Protein AF-A0A7Y2D7I7-F1 (afdb_monomer)

Sequence (189 aa):
MKDLPIKTTNAGFSMVETVIAIFVLTIGLIGTAAALTFALEFGALSKNVTGAKTVIVSTIEEIETLRNARRLEFSQIANTGSVDNTGAATVFSGFSTGYQPVSLSPGEDGVNGTGDDLIDPGPDATFGTGDDFSNPGLIRSGFTRRIAISNISPTIRKIEVNVRYSAAAGKIAEIRGVAYLNDEARITR

Nearest PDB structures (foldseek):
  3n8b-assembly1_B  TM=6.676E-01  e=2.990E-01  Borreliella burgdorferi
  3n8b-assembly1_A  TM=7.383E-01  e=8.246E-01  Borreliella burgdorferi
  7whm-assembly1_A  TM=7.547E-01  e=8.753E-01  Bombyx mori cypovirus 1
  3nm7-assembly2_D  TM=5.528E-01  e=4.030E-01  Borreliella burgdorferi
  4fuv-assembly1_A-2  TM=3.841E-01  e=6.658E+00  Acinetobacter baumannii TCDC-AB0715

Secondary structure (DSSP, 8-state):
--PPP------PPPHHHHHHHHHHHHHHHHHHHHHHHHHHHHHHHHHHHHHHHHHHHHHHHHHHHHHHTTSS-GGG-SBTT----TT-SS----BPSS-EEEESS-TTTT-TTSSSTTEE--TT--TTSTT-EE-GGGEEEEEEEEEEEEEEETTEEEEEEEEEEE-GGGPEEEEEEEEEEE-------

Radius of gyration: 29.73 Å; Cα contacts (8 Å, |Δi|>4): 273; chains: 1; bounding box: 54×51×105 Å

Mean predicted aligned error: 7.75 Å

Structure (mmCIF, N/CA/C/O backbone):
data_AF-A0A7Y2D7I7-F1
#
_entry.id   AF-A0A7Y2D7I7-F1
#
loop_
_atom_site.group_PDB
_atom_site.id
_atom_site.type_symbol
_atom_site.label_atom_id
_atom_site.label_alt_id
_atom_site.label_comp_id
_atom_site.label_asym_id
_atom_site.label_entity_id
_atom_site.label_seq_id
_atom_site.pdbx_PDB_ins_code
_atom_site.Cartn_x
_atom_site.Cartn_y
_atom_site.Cartn_z
_atom_site.occupancy
_atom_site.B_iso_or_equiv
_atom_site.auth_seq_id
_atom_site.auth_comp_id
_atom_site.auth_asym_id
_atom_site.auth_atom_id
_atom_site.pdbx_PDB_model_num
ATOM 1 N N . MET A 1 1 ? 7.014 29.188 -79.635 1.00 49.69 1 MET A N 1
ATOM 2 C CA . MET A 1 1 ? 7.069 28.382 -78.396 1.00 49.69 1 MET A CA 1
ATOM 3 C C . MET A 1 1 ? 8.446 27.743 -78.345 1.00 49.69 1 MET A C 1
ATOM 5 O O . MET A 1 1 ? 8.817 27.114 -79.323 1.00 49.69 1 MET A O 1
ATOM 9 N N . LYS A 1 2 ? 9.253 28.037 -77.320 1.00 58.06 2 LYS A N 1
ATOM 10 C CA . LYS A 1 2 ? 10.638 27.561 -77.189 1.00 58.06 2 LYS A CA 1
ATOM 11 C C . LYS A 1 2 ? 10.644 26.493 -76.101 1.00 58.06 2 LYS A C 1
ATOM 13 O O . LYS A 1 2 ? 10.467 26.838 -74.937 1.00 58.06 2 LYS A O 1
ATOM 18 N N . ASP A 1 3 ? 10.793 25.233 -76.493 1.00 63.84 3 ASP A N 1
ATOM 19 C CA . ASP A 1 3 ? 10.866 24.116 -75.554 1.00 63.84 3 ASP A CA 1
ATOM 20 C C . ASP A 1 3 ? 12.173 24.204 -74.761 1.00 63.84 3 ASP A C 1
ATOM 22 O O . ASP A 1 3 ? 13.273 24.172 -75.317 1.00 63.84 3 ASP A O 1
ATOM 26 N N . LEU A 1 4 ? 12.047 24.389 -73.447 1.00 66.69 4 LEU A N 1
ATOM 27 C CA . LEU A 1 4 ? 13.174 24.362 -72.522 1.00 66.69 4 LEU A CA 1
ATOM 28 C C . LEU A 1 4 ? 13.479 22.897 -72.171 1.00 66.69 4 LEU A C 1
ATOM 30 O O . LEU A 1 4 ? 12.582 22.197 -71.699 1.00 66.69 4 LEU A O 1
ATOM 34 N N . PRO A 1 5 ? 14.719 22.412 -72.361 1.00 64.94 5 PRO A N 1
ATOM 35 C CA . PRO A 1 5 ? 15.070 21.045 -72.007 1.00 64.94 5 PRO A CA 1
ATOM 36 C C . PRO A 1 5 ? 15.087 20.882 -70.482 1.00 64.94 5 PRO A C 1
ATOM 38 O O . PRO A 1 5 ? 15.869 21.525 -69.778 1.00 64.94 5 PRO A O 1
ATOM 41 N N . ILE A 1 6 ? 14.234 19.995 -69.968 1.00 66.88 6 ILE A N 1
ATOM 42 C CA . ILE A 1 6 ? 14.250 19.579 -68.563 1.00 66.88 6 ILE A CA 1
ATOM 43 C C . ILE A 1 6 ? 15.481 18.691 -68.363 1.00 66.88 6 ILE A C 1
ATOM 45 O O . ILE A 1 6 ? 15.532 17.552 -68.824 1.00 66.88 6 ILE A O 1
ATOM 49 N N . LYS A 1 7 ? 16.503 19.218 -67.685 1.00 62.78 7 LYS A N 1
ATOM 50 C CA . LYS A 1 7 ? 17.710 18.467 -67.327 1.00 62.78 7 LYS A CA 1
ATOM 51 C C . LYS A 1 7 ? 17.400 17.545 -66.143 1.00 62.78 7 LYS A C 1
ATOM 53 O O . LYS A 1 7 ? 17.581 17.927 -64.990 1.00 62.78 7 LYS A O 1
ATOM 58 N N . THR A 1 8 ? 16.935 16.329 -66.413 1.00 63.59 8 THR A N 1
ATOM 59 C CA . THR A 1 8 ? 16.784 15.286 -65.386 1.00 63.59 8 THR A CA 1
ATOM 60 C C . THR A 1 8 ? 18.162 14.741 -65.020 1.00 63.59 8 THR A C 1
ATOM 62 O O . THR A 1 8 ? 18.666 13.802 -65.636 1.00 63.59 8 THR A O 1
ATOM 65 N N . THR A 1 9 ? 18.814 15.371 -64.044 1.00 60.69 9 THR A N 1
ATOM 66 C CA . THR A 1 9 ? 20.082 14.877 -63.493 1.00 60.69 9 THR A CA 1
ATOM 67 C C . THR A 1 9 ? 19.759 13.765 -62.498 1.00 60.69 9 THR A C 1
ATOM 69 O O . THR A 1 9 ? 19.672 14.002 -61.299 1.00 60.69 9 THR A O 1
ATOM 72 N N . ASN A 1 10 ? 19.521 12.557 -63.004 1.00 60.84 10 ASN A N 1
ATOM 73 C CA . ASN A 1 10 ? 19.407 11.366 -62.167 1.00 60.84 10 ASN A CA 1
ATOM 74 C C . ASN A 1 10 ? 20.825 10.887 -61.844 1.00 60.84 10 ASN A C 1
ATOM 76 O O . ASN A 1 10 ? 21.457 10.217 -62.660 1.00 60.84 10 ASN A O 1
ATOM 80 N N . ALA A 1 11 ? 21.348 11.271 -60.681 1.00 68.44 11 ALA A N 1
ATOM 81 C CA . ALA A 1 11 ? 22.574 10.687 -60.154 1.00 68.44 11 ALA A CA 1
ATOM 82 C C . ALA A 1 11 ? 22.226 9.329 -59.524 1.00 68.44 11 ALA A C 1
ATOM 84 O O . ALA A 1 11 ? 21.468 9.267 -58.557 1.00 68.44 11 ALA A O 1
ATOM 85 N N . GLY A 1 12 ? 22.720 8.236 -60.109 1.00 71.19 12 GLY A N 1
ATOM 86 C CA . GLY A 1 12 ? 22.654 6.918 -59.477 1.00 71.19 12 GLY A CA 1
ATOM 87 C C . GLY A 1 12 ? 23.538 6.879 -58.228 1.00 71.19 12 GLY A C 1
ATOM 88 O O . GLY A 1 12 ? 24.579 7.530 -58.195 1.00 71.19 12 GLY A O 1
ATOM 89 N N . PHE A 1 13 ? 23.127 6.122 -57.211 1.00 75.12 13 PHE A N 1
ATOM 90 C CA . PHE A 1 13 ? 23.927 5.911 -56.004 1.00 75.12 13 PHE A CA 1
ATOM 91 C C . PHE A 1 13 ? 25.077 4.934 -56.272 1.00 75.12 13 PHE A C 1
ATOM 93 O O . PHE A 1 13 ? 24.885 3.878 -56.879 1.00 75.12 13 PHE A O 1
ATOM 100 N N . SER A 1 14 ? 26.266 5.252 -55.768 1.00 89.25 14 SER A N 1
ATOM 101 C CA . SER A 1 14 ? 27.378 4.308 -55.696 1.00 89.25 14 SER A CA 1
ATOM 102 C C . SER A 1 14 ? 27.084 3.205 -54.673 1.00 89.25 14 SER A C 1
ATOM 104 O O . SER A 1 14 ? 26.438 3.429 -53.642 1.00 89.25 14 SER A O 1
ATOM 106 N N . MET A 1 15 ? 27.617 1.999 -54.906 1.00 88.81 15 MET A N 1
ATOM 107 C CA . MET A 1 15 ? 27.551 0.915 -53.916 1.00 88.81 15 MET A CA 1
ATOM 108 C C . MET A 1 15 ? 28.176 1.329 -52.577 1.00 88.81 15 MET A C 1
ATOM 110 O O . MET A 1 15 ? 27.654 0.971 -51.52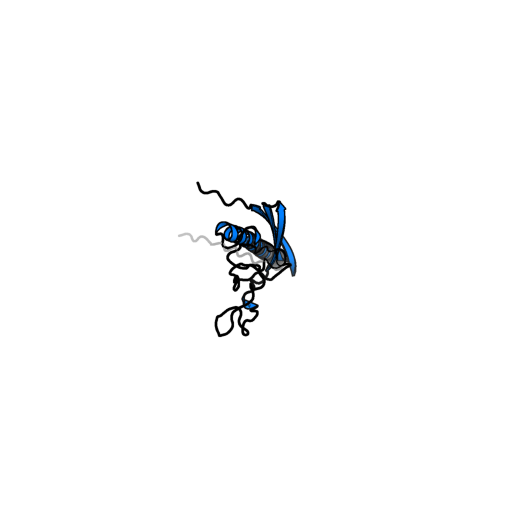6 1.00 88.81 15 MET A O 1
ATOM 114 N N . VAL A 1 16 ? 29.244 2.135 -52.597 1.00 90.88 16 VAL A N 1
ATOM 115 C CA . VAL A 1 16 ? 29.900 2.621 -51.371 1.00 90.88 16 VAL A CA 1
ATOM 116 C C . VAL A 1 16 ? 28.980 3.558 -50.585 1.00 90.88 16 VAL A C 1
ATOM 118 O O . VAL A 1 16 ? 28.850 3.415 -49.372 1.00 90.88 16 VAL A O 1
ATOM 121 N N . GLU A 1 17 ? 28.288 4.472 -51.266 1.00 89.94 17 GLU A N 1
ATOM 122 C CA . GLU A 1 17 ? 27.330 5.388 -50.635 1.00 89.94 17 GLU A CA 1
ATOM 123 C C . GLU A 1 17 ? 26.147 4.627 -50.024 1.00 89.94 17 GLU A C 1
ATOM 125 O O . GLU A 1 17 ? 25.704 4.950 -48.924 1.00 89.94 17 GLU A O 1
ATOM 130 N N . THR A 1 18 ? 25.686 3.565 -50.691 1.00 92.75 18 THR A N 1
ATOM 131 C CA . THR A 1 18 ? 24.613 2.695 -50.184 1.00 92.75 18 THR A CA 1
ATOM 132 C C . THR A 1 18 ? 25.041 1.960 -48.912 1.00 92.75 18 THR A C 1
ATOM 134 O O . THR A 1 18 ? 24.291 1.920 -47.938 1.00 92.75 18 THR A O 1
ATOM 137 N N . VAL A 1 19 ? 26.263 1.419 -48.879 1.00 94.50 19 VAL A N 1
ATOM 138 C CA . VAL A 1 19 ? 26.806 0.741 -47.690 1.00 94.50 19 VAL A CA 1
ATOM 139 C C . VAL A 1 19 ? 26.940 1.714 -46.516 1.00 94.50 19 VAL A C 1
ATOM 141 O O . VAL A 1 19 ? 26.550 1.376 -45.398 1.00 94.50 19 VAL A O 1
ATOM 144 N N . ILE A 1 20 ? 27.421 2.937 -46.762 1.00 94.62 20 ILE A N 1
ATOM 145 C CA . ILE A 1 20 ? 27.515 3.977 -45.727 1.00 94.62 20 ILE A CA 1
ATOM 146 C C . ILE A 1 20 ? 26.119 4.364 -45.222 1.00 94.62 20 ILE A C 1
ATOM 148 O O . ILE A 1 20 ? 25.916 4.459 -44.012 1.00 94.62 20 ILE A O 1
ATOM 152 N N . ALA A 1 21 ? 25.142 4.532 -46.117 1.00 95.56 21 ALA A N 1
ATOM 153 C CA . ALA A 1 21 ? 23.770 4.861 -45.739 1.00 95.56 21 ALA A CA 1
ATOM 154 C C . ALA A 1 21 ? 23.141 3.775 -44.851 1.00 95.56 21 ALA A C 1
ATOM 156 O O . ALA A 1 21 ? 22.560 4.096 -43.814 1.00 95.56 21 ALA A O 1
ATOM 157 N N . ILE A 1 22 ? 23.308 2.495 -45.203 1.00 96.00 22 ILE A N 1
ATOM 158 C CA . ILE A 1 22 ? 22.829 1.365 -44.390 1.00 96.00 22 ILE A CA 1
ATOM 159 C C . ILE A 1 22 ? 23.530 1.338 -43.028 1.00 96.00 22 ILE A C 1
ATOM 161 O O . ILE A 1 22 ? 22.879 1.104 -42.009 1.00 96.00 22 ILE A O 1
ATOM 165 N N . PHE A 1 23 ? 24.836 1.605 -42.978 1.00 96.88 23 PHE A N 1
ATOM 166 C CA . PHE A 1 23 ? 25.588 1.633 -41.724 1.00 96.88 23 PHE A CA 1
ATOM 167 C C . PHE A 1 23 ? 25.088 2.737 -40.781 1.00 96.88 23 PHE A C 1
ATOM 169 O O . PHE A 1 23 ? 24.785 2.469 -39.617 1.00 96.88 23 PHE A O 1
ATOM 176 N N . VAL A 1 24 ? 24.914 3.958 -41.297 1.00 96.75 24 VAL A N 1
ATOM 177 C CA . VAL A 1 24 ? 24.364 5.091 -40.534 1.00 96.75 24 VAL A CA 1
ATOM 178 C C . VAL A 1 24 ? 22.931 4.805 -40.079 1.00 96.75 24 VAL A C 1
ATOM 180 O O . VAL A 1 24 ? 22.606 5.031 -38.912 1.00 96.75 24 VAL A O 1
ATOM 183 N N . LEU A 1 25 ? 22.090 4.248 -40.957 1.00 97.19 25 LEU A N 1
ATOM 184 C CA . LEU A 1 25 ? 20.723 3.838 -40.621 1.00 97.19 25 LEU A CA 1
ATOM 185 C C . LEU A 1 25 ? 20.713 2.805 -39.486 1.00 97.19 25 LEU A C 1
ATOM 187 O O . LEU A 1 25 ? 19.918 2.919 -38.557 1.00 97.19 25 LEU A O 1
ATOM 191 N N . THR A 1 26 ? 21.607 1.819 -39.541 1.00 97.56 26 THR A N 1
ATOM 192 C CA . THR A 1 26 ? 21.691 0.748 -38.539 1.00 97.56 26 THR A CA 1
ATOM 193 C C . THR A 1 26 ? 22.076 1.306 -37.172 1.00 97.56 26 THR A C 1
ATOM 195 O O . THR A 1 26 ? 21.433 0.978 -36.176 1.00 97.56 26 THR A O 1
ATOM 198 N N . ILE A 1 27 ? 23.068 2.201 -37.113 1.00 97.12 27 ILE A N 1
ATOM 199 C CA . ILE A 1 27 ? 23.448 2.882 -35.866 1.00 97.12 27 ILE A CA 1
ATOM 200 C C . ILE A 1 27 ? 22.274 3.705 -35.325 1.00 97.12 27 ILE A C 1
ATOM 202 O O . ILE A 1 27 ? 21.972 3.626 -34.133 1.00 97.12 27 ILE A O 1
ATOM 206 N N . GLY A 1 28 ? 21.584 4.450 -36.195 1.00 97.81 28 GLY A N 1
ATOM 207 C CA . GLY A 1 28 ? 20.398 5.219 -35.820 1.00 97.81 28 GLY A CA 1
ATOM 208 C C . GLY A 1 28 ? 19.301 4.336 -35.223 1.00 97.81 28 GLY A C 1
ATOM 209 O O . GLY A 1 28 ? 18.791 4.633 -34.144 1.00 97.81 28 GLY A O 1
ATOM 210 N N . LEU A 1 29 ? 18.998 3.208 -35.871 1.00 97.56 29 LEU A N 1
ATOM 211 C CA . LEU A 1 29 ? 17.965 2.275 -35.426 1.00 97.56 29 LEU A CA 1
ATOM 212 C C . LEU A 1 29 ? 18.307 1.631 -34.076 1.00 97.56 29 LEU A C 1
ATOM 214 O O . LEU A 1 29 ? 17.439 1.545 -33.207 1.00 97.56 29 LEU A O 1
ATOM 218 N N . ILE A 1 30 ? 19.565 1.227 -33.870 1.00 97.69 30 ILE A N 1
ATOM 219 C CA . ILE A 1 30 ? 20.028 0.678 -32.586 1.00 97.69 30 ILE A CA 1
ATOM 220 C C . ILE A 1 30 ? 19.919 1.739 -31.484 1.00 97.69 30 ILE A C 1
ATOM 222 O O . ILE A 1 30 ? 19.429 1.442 -30.393 1.00 97.69 30 ILE A O 1
ATOM 226 N N . GLY A 1 31 ? 20.314 2.983 -31.772 1.00 97.88 31 GLY A N 1
ATOM 227 C CA . GLY A 1 31 ? 20.180 4.097 -30.834 1.00 97.88 31 GLY A CA 1
ATOM 228 C C . GLY A 1 31 ? 18.725 4.348 -30.428 1.00 97.88 31 GLY A C 1
ATOM 229 O O . GLY A 1 31 ? 18.422 4.459 -29.239 1.00 97.88 31 GLY A O 1
ATOM 230 N N . THR A 1 32 ? 17.802 4.368 -31.393 1.00 97.50 32 THR A N 1
ATOM 231 C CA . THR A 1 32 ? 16.364 4.519 -31.119 1.00 97.50 32 THR A CA 1
ATOM 232 C C . THR A 1 32 ? 15.802 3.338 -30.325 1.00 97.50 32 THR A C 1
ATOM 234 O O . THR A 1 32 ? 15.037 3.552 -29.385 1.00 97.50 32 THR A O 1
ATOM 237 N N . ALA A 1 33 ? 16.201 2.103 -30.644 1.00 96.75 33 ALA A N 1
ATOM 238 C CA . ALA A 1 33 ? 15.764 0.914 -29.913 1.00 96.75 33 ALA A CA 1
ATOM 239 C C . ALA A 1 33 ? 16.222 0.937 -28.443 1.00 96.75 33 ALA A C 1
ATOM 241 O O . ALA A 1 33 ? 15.436 0.635 -27.539 1.00 96.75 33 ALA A O 1
ATOM 242 N N . ALA A 1 34 ? 17.466 1.353 -28.189 1.00 96.44 34 ALA A N 1
ATOM 243 C CA . ALA A 1 34 ? 17.992 1.513 -26.835 1.00 96.44 34 ALA A CA 1
ATOM 244 C C . ALA A 1 34 ? 17.227 2.592 -26.048 1.00 96.44 34 ALA A C 1
ATOM 246 O O . ALA A 1 34 ? 16.813 2.351 -24.912 1.00 96.44 34 ALA A O 1
ATOM 247 N N . ALA A 1 35 ? 16.970 3.750 -26.665 1.00 96.44 35 ALA A N 1
ATOM 248 C CA . ALA A 1 35 ? 16.209 4.832 -26.041 1.00 96.44 35 ALA A CA 1
ATOM 249 C C . ALA A 1 35 ? 14.764 4.419 -25.705 1.00 96.44 35 ALA A C 1
ATOM 251 O O . ALA A 1 35 ? 14.275 4.717 -24.615 1.00 96.44 35 ALA A O 1
ATOM 252 N N . LEU A 1 36 ? 14.094 3.691 -26.606 1.00 96.38 36 LEU A N 1
ATOM 253 C CA . LEU A 1 36 ? 12.740 3.184 -26.372 1.00 96.38 36 LEU A CA 1
ATOM 254 C C . LEU A 1 36 ? 12.705 2.177 -25.219 1.00 96.38 36 LEU A C 1
ATOM 256 O O . LEU A 1 36 ? 11.831 2.256 -24.358 1.00 96.38 36 LEU A O 1
ATOM 260 N N . THR A 1 37 ? 13.671 1.259 -25.177 1.00 92.75 37 THR A N 1
ATOM 261 C CA . THR A 1 37 ? 13.772 0.261 -24.103 1.00 92.75 37 THR A CA 1
ATOM 262 C C . THR A 1 37 ? 13.922 0.941 -22.743 1.00 92.75 37 THR A C 1
ATOM 264 O O . THR A 1 37 ? 13.178 0.632 -21.812 1.00 92.75 37 THR A O 1
ATOM 267 N N . PHE A 1 38 ? 14.812 1.933 -22.651 1.00 92.50 38 PHE A N 1
ATOM 268 C CA . PHE A 1 38 ? 14.998 2.722 -21.435 1.00 92.50 38 PHE A CA 1
ATOM 269 C C . PHE A 1 38 ? 13.719 3.467 -21.018 1.00 92.50 38 PHE A C 1
ATOM 271 O O . PHE A 1 38 ? 13.338 3.455 -19.846 1.00 92.50 38 PHE A O 1
ATOM 278 N N . ALA A 1 39 ? 13.021 4.085 -21.976 1.00 93.31 39 ALA A N 1
ATOM 279 C CA . ALA A 1 39 ? 11.781 4.806 -21.705 1.00 93.31 39 ALA A CA 1
ATOM 280 C C . ALA A 1 39 ? 10.673 3.887 -21.157 1.00 93.31 39 ALA A C 1
ATOM 282 O O . ALA A 1 39 ? 9.966 4.267 -20.221 1.00 93.31 39 ALA A O 1
ATOM 283 N N . LEU A 1 40 ? 10.535 2.672 -21.699 1.00 91.81 40 LEU A N 1
ATOM 284 C CA . LEU A 1 40 ? 9.553 1.689 -21.231 1.00 91.81 40 LEU A CA 1
ATOM 285 C C . LEU A 1 40 ? 9.854 1.208 -19.808 1.00 91.81 40 LEU A C 1
ATOM 287 O O . LEU A 1 40 ? 8.944 1.138 -18.979 1.00 91.81 40 LEU A O 1
ATOM 291 N N . GLU A 1 41 ? 11.121 0.923 -19.505 1.00 89.81 41 GLU A N 1
ATOM 292 C CA . GLU A 1 41 ? 11.543 0.501 -18.168 1.00 89.81 41 GLU A CA 1
ATOM 293 C C . GLU A 1 41 ? 11.270 1.592 -17.123 1.00 89.81 41 GLU A C 1
ATOM 295 O O . GLU A 1 41 ? 10.665 1.332 -16.077 1.00 89.81 41 GLU A O 1
ATOM 300 N N . PHE A 1 42 ? 11.632 2.840 -17.435 1.00 90.06 42 PHE A N 1
ATOM 301 C CA . PHE A 1 42 ? 11.374 3.974 -16.551 1.00 90.06 42 PHE A CA 1
ATOM 302 C C . P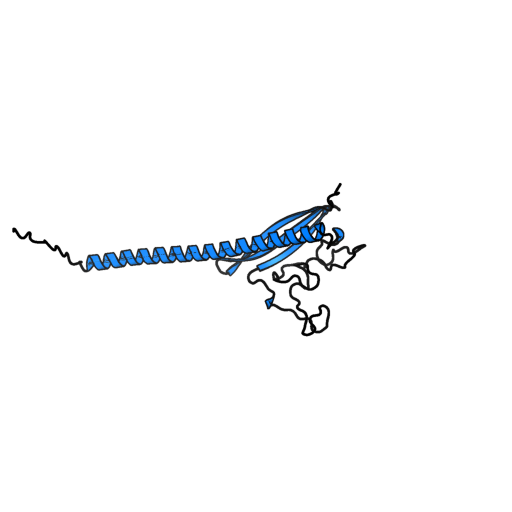HE A 1 42 ? 9.873 4.258 -16.383 1.00 90.06 42 PHE A C 1
ATOM 304 O O . PHE A 1 42 ? 9.418 4.596 -15.284 1.00 90.06 42 PHE A O 1
ATOM 311 N N . GLY A 1 43 ? 9.084 4.085 -17.446 1.00 91.31 43 GLY A N 1
ATOM 312 C CA . GLY A 1 43 ? 7.628 4.213 -17.404 1.00 91.31 43 GLY A CA 1
ATOM 313 C C . GLY A 1 43 ? 6.978 3.185 -16.474 1.00 91.31 43 GLY A C 1
ATOM 314 O O . GLY A 1 43 ? 6.157 3.547 -15.626 1.00 91.31 43 GLY A O 1
ATOM 315 N N . ALA A 1 44 ? 7.386 1.916 -16.569 1.00 89.06 44 ALA A N 1
ATOM 316 C CA . ALA A 1 44 ? 6.904 0.852 -15.689 1.00 89.06 44 ALA A CA 1
ATOM 317 C C . ALA A 1 44 ? 7.264 1.115 -14.217 1.00 89.06 44 ALA A C 1
ATOM 319 O O . ALA A 1 44 ? 6.403 1.013 -13.339 1.00 89.06 44 ALA A O 1
ATOM 320 N N . LEU A 1 45 ? 8.506 1.533 -13.948 1.00 91.00 45 LEU A N 1
ATOM 321 C CA . LEU A 1 45 ? 8.947 1.905 -12.603 1.00 91.00 45 LEU A CA 1
ATOM 322 C C . LEU A 1 45 ? 8.113 3.064 -12.040 1.00 91.00 45 LEU A C 1
ATOM 324 O O . LEU A 1 45 ? 7.622 2.987 -10.915 1.00 91.00 45 LEU A O 1
ATOM 328 N N . SER A 1 46 ? 7.908 4.116 -12.834 1.00 93.06 46 SER A N 1
ATOM 329 C CA . SER A 1 46 ? 7.137 5.299 -12.431 1.00 93.06 46 SER A CA 1
ATOM 330 C C . SER A 1 46 ? 5.683 4.957 -12.095 1.00 93.06 46 SER A C 1
ATOM 332 O O . SER A 1 46 ? 5.134 5.465 -11.110 1.00 93.06 46 SER A O 1
ATOM 334 N N . LYS A 1 47 ? 5.062 4.050 -12.864 1.00 93.31 47 LYS A N 1
ATOM 335 C CA . LYS A 1 47 ? 3.720 3.524 -12.575 1.00 93.31 47 LYS A CA 1
ATOM 336 C C . LYS A 1 47 ? 3.684 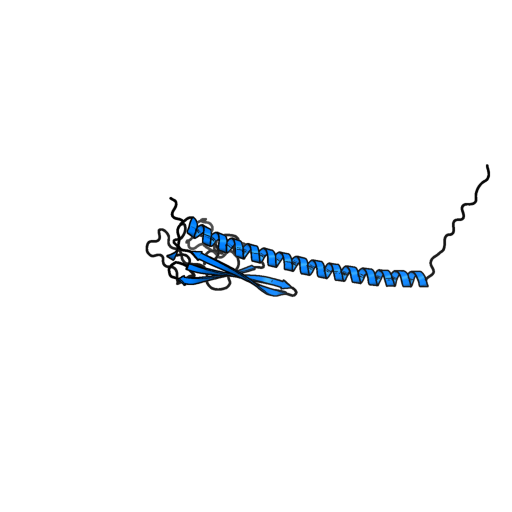2.793 -11.233 1.00 93.31 47 LYS A C 1
ATOM 338 O O . LYS A 1 47 ? 2.781 3.046 -10.436 1.00 93.31 47 LYS A O 1
ATOM 343 N N . ASN A 1 48 ? 4.662 1.932 -10.958 1.00 93.94 48 ASN A N 1
ATOM 344 C CA . ASN A 1 48 ? 4.705 1.163 -9.713 1.00 93.94 48 ASN A CA 1
ATOM 345 C C . ASN A 1 48 ? 4.953 2.061 -8.494 1.00 93.94 48 ASN A C 1
ATOM 347 O O . ASN A 1 48 ? 4.266 1.916 -7.486 1.00 93.94 48 ASN A O 1
ATOM 351 N N . VAL A 1 49 ? 5.847 3.050 -8.604 1.00 95.12 49 VAL A N 1
ATOM 352 C CA . VAL A 1 49 ? 6.071 4.056 -7.549 1.00 95.12 49 VAL A CA 1
ATOM 353 C C . VAL A 1 49 ? 4.787 4.832 -7.257 1.00 95.12 49 VAL A C 1
ATOM 355 O O . VAL A 1 49 ? 4.424 5.014 -6.096 1.00 95.12 49 VAL A O 1
ATOM 358 N N . THR A 1 50 ? 4.086 5.281 -8.299 1.00 96.19 50 THR A N 1
ATOM 359 C CA . THR A 1 50 ? 2.828 6.025 -8.145 1.00 96.19 50 THR A CA 1
ATOM 360 C C . THR A 1 50 ? 1.751 5.147 -7.509 1.00 96.19 50 THR A C 1
ATOM 362 O O . THR A 1 50 ? 1.112 5.575 -6.554 1.00 96.19 50 THR A O 1
ATOM 365 N N . GLY A 1 51 ? 1.611 3.893 -7.954 1.00 96.19 51 GLY A N 1
ATOM 366 C CA . GLY A 1 51 ? 0.689 2.928 -7.354 1.00 96.19 51 GLY A CA 1
ATOM 367 C C . GLY A 1 51 ? 0.980 2.669 -5.875 1.00 96.19 51 GLY A C 1
ATOM 368 O O . GLY A 1 51 ? 0.058 2.687 -5.063 1.00 96.19 51 GLY A O 1
ATOM 369 N N . ALA A 1 52 ? 2.255 2.515 -5.506 1.00 97.00 52 ALA A N 1
ATOM 370 C CA . ALA A 1 52 ? 2.658 2.323 -4.117 1.00 97.00 52 ALA A CA 1
ATOM 371 C C . ALA A 1 52 ? 2.345 3.552 -3.248 1.00 97.00 52 ALA A C 1
ATOM 373 O O . ALA A 1 52 ? 1.858 3.402 -2.129 1.00 97.00 52 ALA A O 1
ATOM 374 N N . LYS A 1 53 ? 2.555 4.768 -3.773 1.00 97.25 53 LYS A N 1
ATOM 375 C CA . LYS A 1 53 ? 2.145 6.011 -3.098 1.00 97.25 53 LYS A CA 1
ATOM 376 C C . LYS A 1 53 ? 0.634 6.082 -2.900 1.00 97.25 53 LYS A C 1
ATOM 378 O O . LYS A 1 53 ? 0.204 6.425 -1.807 1.00 97.25 53 LYS A O 1
ATOM 383 N N . THR A 1 54 ? -0.160 5.731 -3.913 1.00 97.12 54 THR A N 1
ATOM 384 C CA . THR A 1 54 ? -1.624 5.689 -3.784 1.00 97.12 54 THR A CA 1
ATOM 385 C C . THR A 1 54 ? -2.054 4.719 -2.689 1.00 97.12 54 THR A C 1
ATOM 387 O O . THR A 1 54 ? -2.890 5.090 -1.881 1.00 97.12 54 THR A O 1
ATOM 390 N N . VAL A 1 55 ? -1.453 3.524 -2.610 1.00 97.19 55 VAL A N 1
ATOM 391 C CA . VAL A 1 55 ? -1.744 2.556 -1.534 1.00 97.19 55 VAL A CA 1
ATOM 392 C C . VAL A 1 55 ? -1.404 3.129 -0.158 1.00 97.19 55 VAL A C 1
ATOM 394 O O . VAL A 1 55 ? -2.176 2.965 0.782 1.00 97.19 55 VAL A O 1
ATOM 397 N N . ILE A 1 56 ? -0.256 3.798 -0.020 1.00 98.19 56 ILE A N 1
ATOM 398 C CA . ILE A 1 56 ? 0.138 4.444 1.240 1.00 98.19 56 ILE A CA 1
ATOM 399 C C . ILE A 1 56 ? -0.893 5.491 1.652 1.00 98.19 56 ILE A C 1
ATOM 401 O O . ILE A 1 56 ? -1.390 5.442 2.774 1.00 98.19 56 ILE A O 1
ATOM 405 N N . VAL A 1 57 ? -1.195 6.425 0.750 1.00 97.94 57 VAL A N 1
ATOM 406 C CA . VAL A 1 57 ? -2.097 7.546 1.028 1.00 97.94 57 VAL A CA 1
ATOM 407 C C . VAL A 1 57 ? -3.496 7.029 1.346 1.00 97.94 57 VAL A C 1
ATOM 409 O O . VAL A 1 57 ? -4.025 7.387 2.390 1.00 97.94 57 VAL A O 1
ATOM 412 N N . SER A 1 58 ? -4.037 6.106 0.545 1.00 96.94 58 SER A N 1
ATOM 413 C CA . SER A 1 58 ? -5.374 5.553 0.780 1.00 96.94 58 SER A CA 1
ATOM 414 C C . SER A 1 58 ? -5.475 4.815 2.114 1.00 96.94 58 SER A C 1
ATOM 416 O O . SER A 1 58 ? -6.483 4.929 2.796 1.00 96.94 58 SER A O 1
ATOM 418 N N . THR A 1 59 ? -4.423 4.091 2.516 1.00 97.12 59 THR A N 1
ATOM 419 C CA . THR A 1 59 ? -4.398 3.394 3.814 1.00 97.12 59 THR A CA 1
ATOM 420 C C . THR A 1 59 ? -4.396 4.393 4.975 1.00 97.12 59 THR A C 1
ATOM 422 O O . THR A 1 59 ? -5.093 4.198 5.965 1.00 97.12 59 THR A O 1
ATOM 425 N N . ILE A 1 60 ? -3.612 5.471 4.875 1.00 97.50 60 ILE A N 1
ATOM 426 C CA . ILE A 1 60 ? -3.568 6.512 5.912 1.00 97.50 60 ILE A CA 1
ATOM 427 C C . ILE A 1 60 ? -4.919 7.235 5.997 1.00 97.50 60 ILE A C 1
ATOM 429 O O . ILE A 1 60 ? -5.455 7.389 7.092 1.00 97.50 60 ILE A O 1
ATOM 433 N N . GLU A 1 61 ? -5.486 7.625 4.854 1.00 96.56 61 GLU A N 1
ATOM 434 C CA . GLU A 1 61 ? -6.791 8.290 4.771 1.00 96.56 61 GLU A CA 1
ATOM 435 C C . GLU A 1 61 ? -7.917 7.419 5.333 1.00 96.56 61 GLU A C 1
ATOM 437 O O . GLU A 1 61 ? -8.793 7.919 6.038 1.00 96.56 61 GLU A O 1
ATOM 442 N N . GLU A 1 62 ? -7.891 6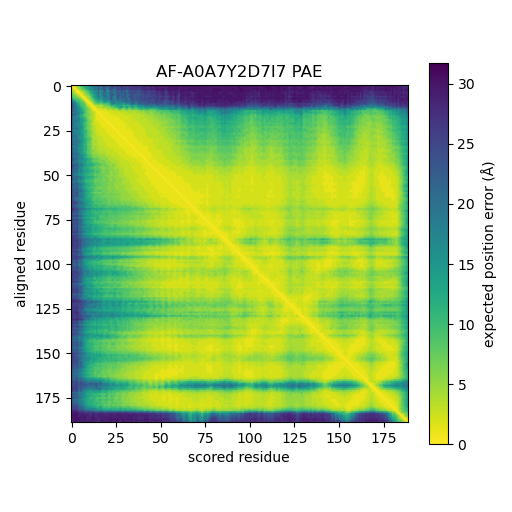.114 5.070 1.00 96.44 62 GLU A N 1
ATOM 443 C CA . GLU A 1 62 ? -8.847 5.165 5.631 1.00 96.44 62 GLU A CA 1
ATOM 444 C C . GLU A 1 62 ? -8.751 5.103 7.156 1.00 96.44 62 GLU A C 1
ATOM 446 O O . GLU A 1 62 ? -9.767 5.260 7.831 1.00 96.44 62 GLU A O 1
ATOM 451 N N . ILE A 1 63 ? -7.546 4.962 7.718 1.00 96.12 63 ILE A N 1
ATOM 452 C CA . ILE A 1 63 ? -7.351 4.934 9.177 1.00 96.12 63 ILE A CA 1
ATOM 453 C C . ILE A 1 63 ? -7.833 6.243 9.817 1.00 96.12 63 ILE A C 1
ATOM 455 O O . ILE A 1 63 ? -8.519 6.230 10.844 1.00 96.12 63 ILE A O 1
ATOM 459 N N . GLU A 1 64 ? -7.518 7.385 9.205 1.00 94.75 64 GLU A N 1
ATOM 460 C CA . GLU A 1 64 ? -8.011 8.680 9.673 1.00 94.75 64 GLU A CA 1
ATOM 461 C C . GLU A 1 64 ? -9.536 8.778 9.590 1.00 94.75 64 GLU A C 1
ATOM 463 O O . GLU A 1 64 ? -10.160 9.308 10.514 1.00 94.75 64 GLU A O 1
ATOM 468 N N . THR A 1 65 ? -10.133 8.245 8.524 1.00 94.94 65 THR A N 1
ATOM 469 C CA . THR A 1 65 ? -11.583 8.210 8.313 1.00 94.94 65 THR A CA 1
ATOM 470 C C . THR A 1 65 ? -12.273 7.313 9.333 1.00 94.94 65 THR A C 1
ATOM 472 O O . THR A 1 65 ? -13.279 7.731 9.897 1.00 94.94 65 THR A O 1
ATOM 475 N N . LEU A 1 66 ? -11.729 6.132 9.640 1.00 94.19 66 LEU A N 1
ATOM 476 C CA . LEU A 1 66 ? -12.275 5.221 10.654 1.00 94.19 66 LEU A CA 1
ATOM 477 C C . LEU A 1 66 ? -12.360 5.896 12.024 1.00 94.19 66 LEU A C 1
ATOM 479 O O . LEU A 1 66 ? -13.395 5.812 12.690 1.00 94.19 66 LEU A O 1
ATOM 483 N N . ARG A 1 67 ? -11.312 6.641 12.389 1.00 92.75 67 ARG A N 1
ATOM 484 C CA . ARG A 1 67 ? -11.264 7.446 13.614 1.00 92.75 67 ARG A CA 1
ATOM 485 C C . ARG A 1 67 ? -12.234 8.629 13.561 1.00 92.75 67 ARG A C 1
ATOM 487 O O . ARG A 1 67 ? -12.997 8.846 14.496 1.00 92.75 67 ARG A O 1
ATOM 494 N N . ASN A 1 68 ? -12.246 9.396 12.470 1.00 91.88 68 ASN A N 1
ATOM 495 C CA . ASN A 1 68 ? -13.087 10.595 12.345 1.00 91.88 68 ASN A CA 1
ATOM 496 C C . ASN A 1 68 ? -14.587 10.271 12.275 1.00 91.88 68 ASN A C 1
ATOM 498 O O . ASN A 1 68 ? -15.404 11.020 12.807 1.00 91.88 68 ASN A O 1
ATOM 502 N N . ALA A 1 69 ? -14.946 9.158 11.638 1.00 91.69 69 ALA A N 1
ATOM 503 C CA . ALA A 1 69 ? -16.316 8.668 11.543 1.00 91.69 69 ALA A CA 1
ATOM 504 C C . ALA A 1 69 ? -16.765 7.897 12.795 1.00 91.69 69 ALA A C 1
ATOM 506 O O . ALA A 1 69 ? -17.910 7.453 12.838 1.00 91.69 69 ALA A O 1
ATOM 507 N N . ARG A 1 70 ? -15.879 7.715 13.791 1.00 89.06 70 ARG A N 1
ATOM 508 C CA . ARG A 1 70 ? -16.107 6.874 14.979 1.00 89.06 70 ARG A CA 1
ATOM 509 C C . ARG A 1 70 ? -16.566 5.455 14.627 1.00 89.06 70 ARG A C 1
ATOM 511 O O . ARG A 1 70 ? -17.365 4.860 15.342 1.00 89.06 70 ARG A O 1
ATOM 518 N N . ARG A 1 71 ? -16.072 4.913 13.506 1.00 92.75 71 ARG A N 1
ATOM 519 C CA . ARG A 1 71 ? -16.215 3.478 13.209 1.00 92.75 71 ARG A CA 1
ATOM 520 C C . ARG A 1 71 ? -15.293 2.649 14.097 1.00 92.75 71 ARG A C 1
ATOM 522 O O . ARG A 1 71 ? -15.640 1.522 14.419 1.00 92.75 71 ARG A O 1
ATOM 529 N N . LEU A 1 72 ? -14.150 3.222 14.471 1.00 94.00 72 LEU A N 1
ATOM 530 C CA . LEU A 1 72 ? -13.219 2.681 15.451 1.00 94.00 72 LEU A CA 1
ATOM 531 C C . LEU A 1 72 ? -12.867 3.776 16.457 1.00 94.00 72 LEU A C 1
ATOM 533 O O . LEU A 1 72 ? -12.599 4.919 16.073 1.00 94.00 72 LEU A O 1
ATOM 537 N N . GLU A 1 73 ? -12.834 3.412 17.733 1.00 93.50 73 GLU A N 1
ATOM 538 C CA . GLU A 1 73 ? -12.323 4.281 18.789 1.00 93.50 73 GLU A CA 1
ATOM 539 C C . GLU A 1 73 ? -10.807 4.460 18.648 1.00 93.50 73 GLU A C 1
ATOM 541 O O . GLU A 1 73 ? -10.101 3.584 18.137 1.00 93.50 73 GLU A O 1
ATOM 546 N N . PHE A 1 74 ? -10.263 5.578 19.138 1.00 93.44 74 PHE A N 1
ATOM 547 C CA . PHE A 1 74 ? -8.815 5.817 19.081 1.00 93.44 74 PHE A CA 1
ATOM 548 C C . PHE A 1 74 ? -8.023 4.696 19.765 1.00 93.44 74 PHE A C 1
ATOM 550 O O . PHE A 1 74 ? -6.969 4.296 19.269 1.00 93.44 74 PHE A O 1
ATOM 557 N N . SER A 1 75 ? -8.559 4.136 20.857 1.00 93.62 75 SER A N 1
ATOM 558 C CA . SER A 1 75 ? -8.001 2.977 21.561 1.00 93.62 75 SER A CA 1
ATOM 559 C C . SER A 1 75 ? -7.829 1.760 20.640 1.00 93.62 75 SER A C 1
ATOM 561 O O . SER A 1 75 ? -6.801 1.076 20.722 1.00 93.62 75 SER A O 1
ATOM 563 N N . GLN A 1 76 ? -8.757 1.565 19.695 1.00 95.94 76 GLN A N 1
ATOM 564 C CA . GLN A 1 76 ? -8.804 0.422 18.788 1.00 95.94 76 GLN A CA 1
ATOM 565 C C . GLN A 1 76 ? -7.835 0.521 17.600 1.00 95.94 76 GLN A C 1
ATOM 567 O O . GLN A 1 76 ? -7.489 -0.500 17.010 1.00 95.94 76 GLN A O 1
ATOM 572 N N . ILE A 1 77 ? -7.350 1.718 17.246 1.00 96.19 77 ILE A N 1
ATOM 573 C CA . ILE A 1 77 ? -6.454 1.927 16.091 1.00 96.19 77 ILE A CA 1
ATOM 574 C C . ILE A 1 77 ? -5.038 1.405 16.382 1.00 96.19 77 ILE A C 1
ATOM 576 O O . ILE A 1 77 ? -4.115 2.175 16.645 1.00 96.19 77 ILE A O 1
ATOM 580 N N . ALA A 1 78 ? -4.847 0.092 16.398 1.00 97.38 78 ALA A N 1
ATOM 581 C CA . ALA A 1 78 ? -3.580 -0.559 16.717 1.00 97.38 78 ALA A CA 1
ATOM 582 C C . ALA A 1 78 ? -3.362 -1.810 15.860 1.00 97.38 78 ALA A C 1
ATOM 584 O O . ALA A 1 78 ? -4.273 -2.309 15.199 1.00 97.38 78 ALA A O 1
ATOM 585 N N . ASN A 1 79 ? -2.135 -2.328 15.875 1.00 97.56 79 ASN A N 1
ATOM 586 C CA . ASN A 1 79 ? -1.859 -3.633 15.291 1.00 97.56 79 ASN A CA 1
ATOM 587 C C . ASN A 1 79 ? -2.501 -4.767 16.101 1.00 97.56 79 ASN A C 1
ATOM 589 O O . ASN A 1 79 ? -2.734 -4.633 17.307 1.00 97.56 79 ASN A O 1
ATOM 593 N N . THR A 1 80 ? -2.727 -5.904 15.439 1.00 96.00 80 THR A N 1
ATOM 594 C CA . THR A 1 80 ? -3.238 -7.128 16.065 1.00 96.00 80 THR A CA 1
ATOM 595 C C . THR A 1 80 ? -2.457 -7.484 17.331 1.00 96.00 80 THR A C 1
ATOM 597 O O . THR A 1 80 ? -1.226 -7.472 17.343 1.00 96.00 80 THR A O 1
ATOM 600 N N . GLY A 1 81 ? -3.184 -7.783 18.411 1.00 93.62 81 GLY A N 1
ATOM 601 C CA . GLY A 1 81 ? -2.619 -8.077 19.734 1.00 93.62 81 GLY A CA 1
ATOM 602 C C . GLY A 1 81 ? -2.313 -6.850 20.605 1.00 93.62 81 GLY A C 1
ATOM 603 O O . GLY A 1 81 ? -1.910 -7.017 21.751 1.00 93.62 81 GLY A O 1
ATOM 604 N N . SER A 1 82 ? -2.500 -5.625 20.101 1.00 94.88 82 SER A N 1
ATOM 605 C CA . SER A 1 82 ? -2.354 -4.369 20.868 1.00 94.88 82 SER A CA 1
ATOM 606 C C . SER A 1 82 ? -3.609 -3.487 20.839 1.00 94.88 82 SER A C 1
ATOM 608 O O . SER A 1 82 ?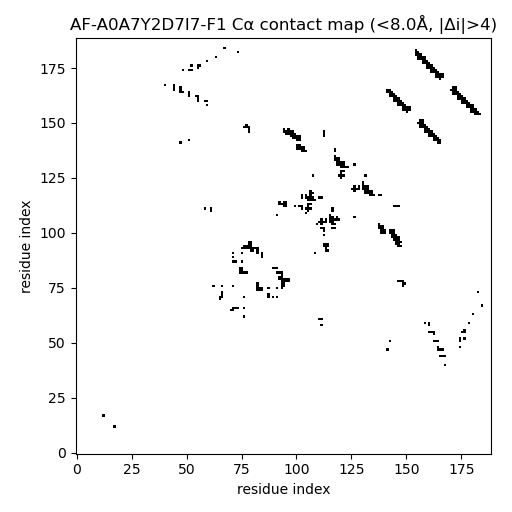 -3.564 -2.333 21.258 1.00 94.88 82 SER A O 1
ATOM 610 N N . VAL A 1 83 ? -4.716 -4.015 20.317 1.00 96.12 83 VAL A N 1
ATOM 611 C CA . VAL A 1 83 ? -6.010 -3.330 20.259 1.00 96.12 83 VAL A CA 1
ATOM 612 C C . VAL A 1 83 ? -6.656 -3.320 21.638 1.00 96.12 83 VAL A C 1
ATOM 614 O O . VAL A 1 83 ? -6.766 -4.365 22.277 1.00 96.12 83 VAL A O 1
ATOM 617 N N . ASP A 1 84 ? -7.132 -2.152 22.062 1.00 95.06 84 ASP A N 1
ATOM 618 C CA . ASP A 1 84 ? -7.972 -2.019 23.247 1.00 95.06 84 ASP A CA 1
ATOM 619 C C . ASP A 1 84 ? -9.435 -1.805 22.836 1.00 95.06 84 ASP A C 1
ATOM 621 O O . ASP A 1 84 ? -9.825 -0.728 22.380 1.00 95.06 84 ASP A O 1
ATOM 625 N N . ASN A 1 85 ? -10.229 -2.867 22.993 1.00 95.25 85 ASN A N 1
ATOM 626 C CA . ASN A 1 85 ? -11.667 -2.890 22.721 1.00 95.25 85 ASN A CA 1
ATOM 627 C C . ASN A 1 85 ? -12.513 -2.502 23.954 1.00 95.25 85 ASN A C 1
ATOM 629 O O . ASN A 1 85 ? -13.737 -2.633 23.929 1.00 95.25 85 ASN A O 1
ATOM 633 N N . THR A 1 86 ? -11.896 -2.052 25.052 1.00 93.44 86 THR A N 1
ATOM 634 C CA . THR A 1 86 ? -12.621 -1.677 26.273 1.00 93.44 86 THR A CA 1
ATOM 635 C C . THR A 1 86 ? -13.537 -0.486 26.003 1.00 93.44 86 THR A C 1
ATOM 637 O O . THR A 1 86 ? -13.080 0.595 25.648 1.00 93.44 86 THR A O 1
ATOM 640 N N . GLY A 1 87 ? -14.845 -0.679 26.187 1.00 85.56 87 GLY A N 1
ATOM 641 C CA . GLY A 1 87 ? -15.844 0.371 25.964 1.00 85.56 87 GLY A CA 1
ATOM 642 C C . GLY A 1 87 ? -16.164 0.657 24.492 1.00 85.56 87 GLY A C 1
ATOM 643 O O . GLY A 1 87 ? -16.939 1.573 24.228 1.00 85.56 87 GLY A O 1
ATOM 644 N N . ALA A 1 88 ? -15.617 -0.117 23.550 1.00 89.56 88 ALA A N 1
ATOM 645 C CA . ALA A 1 88 ? -15.928 0.015 22.131 1.00 89.56 88 ALA A CA 1
ATOM 646 C C . ALA A 1 88 ? -17.286 -0.619 21.780 1.00 89.56 88 ALA A C 1
ATOM 648 O O . ALA A 1 88 ? -17.676 -1.642 22.344 1.00 89.56 88 ALA A O 1
ATOM 649 N N . ALA A 1 89 ? -17.998 -0.021 20.820 1.00 86.94 89 ALA A N 1
ATOM 650 C CA . ALA A 1 89 ? -19.286 -0.530 20.339 1.00 86.94 89 ALA A CA 1
ATOM 651 C C . ALA A 1 89 ? -19.151 -1.786 19.460 1.00 86.94 89 ALA A C 1
ATOM 653 O O . ALA A 1 89 ? -20.057 -2.616 19.415 1.00 86.94 89 ALA A O 1
ATOM 654 N N . THR A 1 90 ? -18.025 -1.924 18.762 1.00 88.31 90 THR A N 1
ATOM 655 C CA . THR A 1 90 ? -17.708 -3.046 17.873 1.00 88.31 90 THR A CA 1
ATOM 656 C C . THR A 1 90 ? -16.334 -3.594 18.230 1.00 88.31 90 THR A C 1
ATOM 658 O O . THR A 1 90 ? -15.459 -2.847 18.661 1.00 88.31 90 THR A O 1
ATOM 661 N N . VAL A 1 91 ? -16.132 -4.903 18.074 1.00 92.00 91 VAL A N 1
ATOM 662 C CA . VAL A 1 91 ? -14.818 -5.522 18.284 1.00 92.00 91 VAL A CA 1
ATOM 663 C C . VAL A 1 91 ? -13.987 -5.348 17.023 1.00 92.00 91 VAL A C 1
ATOM 665 O O . VAL A 1 91 ? -14.471 -5.596 15.924 1.00 92.00 91 VAL A O 1
ATOM 668 N N . PHE A 1 92 ? -12.728 -4.957 17.193 1.00 95.50 92 PHE A N 1
ATOM 669 C CA . PHE A 1 92 ? -11.753 -4.885 16.115 1.00 95.50 92 PHE A CA 1
ATOM 670 C C . PHE A 1 92 ? -10.538 -5.746 16.464 1.00 95.50 92 PHE A C 1
ATOM 672 O O . PHE A 1 92 ? -10.047 -5.720 17.597 1.00 95.50 92 PHE A O 1
ATOM 679 N N . SER A 1 93 ? -10.054 -6.521 15.493 1.00 94.44 93 SER A N 1
ATOM 680 C CA . SER A 1 93 ? -8.908 -7.426 15.678 1.00 94.44 93 SER A CA 1
ATOM 681 C C . SER A 1 93 ? -7.566 -6.730 15.457 1.00 94.44 93 SER A C 1
ATOM 683 O O . SER A 1 93 ? -6.531 -7.245 15.886 1.00 94.44 93 SER A O 1
ATOM 685 N N . GLY A 1 94 ? -7.567 -5.543 14.848 1.00 96.12 94 GLY A N 1
ATOM 686 C CA . GLY A 1 94 ? -6.362 -4.758 14.610 1.00 96.12 94 GLY A CA 1
ATOM 687 C C . GLY A 1 94 ? -5.766 -4.967 13.228 1.00 96.12 94 GLY A C 1
ATOM 688 O O . GLY A 1 94 ? -6.019 -5.963 12.557 1.00 96.12 94 GLY A O 1
ATOM 689 N N . PHE A 1 95 ? -4.900 -4.036 12.837 1.00 97.38 95 PHE A N 1
ATOM 690 C CA . PHE A 1 95 ? -4.182 -4.115 11.569 1.00 97.38 95 PHE A CA 1
ATOM 691 C C . PHE A 1 95 ? -3.138 -5.232 11.606 1.00 97.38 95 PHE A C 1
ATOM 693 O O . PHE A 1 95 ? -2.313 -5.298 12.531 1.00 97.38 95 PHE A O 1
ATOM 700 N N . SER A 1 96 ? -3.136 -6.059 10.562 1.00 95.50 96 SER A N 1
ATOM 701 C CA . SER A 1 96 ? -2.229 -7.187 10.393 1.00 95.50 96 SER A CA 1
ATOM 702 C C . SER A 1 96 ? -0.772 -6.763 10.540 1.00 95.50 96 SER A C 1
ATOM 704 O O . SER A 1 96 ? -0.317 -5.742 10.014 1.00 95.50 96 SER A O 1
ATOM 706 N N . THR A 1 97 ? -0.009 -7.580 11.262 1.00 89.56 97 THR A N 1
ATOM 707 C CA . THR A 1 97 ? 1.437 -7.392 11.386 1.00 89.56 97 THR A CA 1
ATOM 708 C C . THR A 1 97 ? 2.165 -8.037 10.202 1.00 89.56 97 THR A C 1
ATOM 710 O O . THR A 1 97 ? 1.741 -9.053 9.654 1.00 89.56 97 THR A O 1
ATOM 713 N N . GLY A 1 98 ? 3.287 -7.442 9.790 1.00 94.00 98 GLY A N 1
ATOM 714 C CA . GLY A 1 98 ? 4.085 -7.938 8.661 1.00 94.00 98 GLY A CA 1
ATOM 715 C C . GLY A 1 98 ? 3.598 -7.458 7.290 1.00 94.00 98 GLY A C 1
ATOM 716 O O . GLY A 1 98 ? 2.738 -6.589 7.197 1.00 94.00 98 GLY A O 1
ATOM 717 N N . TYR A 1 99 ? 4.222 -7.965 6.223 1.00 95.44 99 TYR A N 1
ATOM 718 C CA . TYR A 1 99 ? 3.825 -7.635 4.851 1.00 95.44 99 TYR A CA 1
ATOM 719 C C . TYR A 1 99 ? 2.729 -8.586 4.395 1.00 95.44 99 TYR A C 1
ATOM 721 O O . TYR A 1 99 ? 2.977 -9.784 4.283 1.00 95.44 99 TYR A O 1
ATOM 729 N N . GLN A 1 100 ? 1.566 -8.027 4.087 1.00 95.12 100 GLN A N 1
ATOM 730 C CA . GLN A 1 100 ? 0.439 -8.734 3.492 1.00 95.12 100 GLN A CA 1
ATOM 731 C C . GLN A 1 100 ? 0.215 -8.253 2.055 1.00 95.12 100 GLN A C 1
ATOM 733 O O . GLN A 1 100 ? 0.587 -7.120 1.720 1.00 95.12 100 GLN A O 1
ATOM 738 N N . PRO A 1 101 ? -0.359 -9.080 1.170 1.00 95.00 101 PRO A N 1
ATOM 739 C CA . PRO A 1 101 ? -0.851 -8.607 -0.117 1.00 95.00 101 PRO A CA 1
ATOM 740 C C . PRO A 1 101 ? -1.843 -7.456 0.077 1.00 95.00 101 PRO A C 1
ATOM 742 O O . PRO A 1 101 ? -2.599 -7.435 1.042 1.00 95.00 101 PRO A O 1
ATOM 745 N N . VAL A 1 102 ? -1.833 -6.475 -0.825 1.00 95.69 102 VAL A N 1
ATOM 746 C CA . VAL A 1 102 ? -2.856 -5.418 -0.802 1.00 95.69 102 VAL A CA 1
ATOM 747 C C . VAL A 1 102 ? -4.140 -5.999 -1.377 1.00 95.69 102 VAL A C 1
ATOM 749 O O . VAL A 1 102 ? -4.128 -6.424 -2.532 1.00 95.69 102 VAL A O 1
ATOM 752 N N . SER A 1 103 ? -5.224 -6.010 -0.606 1.00 94.69 103 SER A N 1
ATOM 753 C CA . SER A 1 103 ? -6.522 -6.457 -1.108 1.00 94.69 103 SER A CA 1
ATOM 754 C C . SER A 1 103 ? -7.253 -5.373 -1.907 1.00 94.69 103 SER A C 1
ATOM 756 O O . SER A 1 103 ? -6.987 -4.175 -1.774 1.00 94.69 103 SER A O 1
ATOM 758 N N . LEU A 1 104 ? -8.144 -5.817 -2.788 1.00 92.50 104 LEU A N 1
ATOM 759 C CA . LEU A 1 104 ? -9.139 -5.012 -3.489 1.00 92.50 104 LEU A CA 1
ATOM 760 C C . LEU A 1 104 ? -10.432 -4.847 -2.672 1.00 92.50 104 LEU A C 1
ATOM 762 O O . LEU A 1 104 ? -11.244 -3.994 -3.027 1.00 92.50 104 LEU A O 1
ATOM 766 N N . SER A 1 105 ? -10.616 -5.650 -1.619 1.00 90.25 105 SER A N 1
ATOM 767 C CA . SER A 1 105 ? -11.793 -5.662 -0.750 1.00 90.25 105 SER A CA 1
ATOM 768 C C . SER A 1 105 ? -11.372 -5.659 0.728 1.00 90.25 105 SER A C 1
ATOM 770 O O . SER A 1 105 ? -10.412 -6.346 1.072 1.00 90.25 105 SER A O 1
ATOM 772 N N . PRO A 1 106 ? -12.075 -4.925 1.604 1.00 88.75 106 PRO A N 1
ATOM 773 C CA . PRO A 1 106 ? -11.723 -4.787 3.016 1.00 88.75 106 PRO A CA 1
ATOM 774 C C . PRO A 1 106 ? -12.276 -5.907 3.926 1.00 88.75 106 PRO A C 1
ATOM 776 O O . PRO A 1 106 ? -12.461 -5.671 5.111 1.00 88.75 106 PRO A O 1
ATOM 779 N N . GLY A 1 107 ? -12.613 -7.082 3.383 1.00 90.06 107 GLY A N 1
ATOM 780 C CA . GLY A 1 107 ? -13.118 -8.213 4.175 1.00 90.06 107 GLY A CA 1
ATOM 781 C C . GLY A 1 107 ? -14.478 -7.985 4.859 1.00 90.06 107 GLY A C 1
ATOM 782 O O . GLY A 1 107 ? -15.284 -7.154 4.428 1.00 90.06 107 GLY A O 1
ATOM 783 N N . GLU A 1 108 ? -14.726 -8.758 5.918 1.00 91.06 108 GLU A N 1
ATOM 784 C CA . GLU A 1 108 ? -15.931 -8.731 6.757 1.00 91.06 108 GLU A CA 1
ATOM 785 C C . GLU A 1 108 ? -15.974 -7.478 7.641 1.00 91.06 108 GLU A C 1
ATOM 787 O O . GLU A 1 108 ? -17.023 -6.839 7.779 1.00 91.06 108 GLU A O 1
ATOM 792 N N . ASP A 1 109 ? -14.837 -7.103 8.236 1.00 90.62 109 ASP A N 1
ATOM 793 C CA . ASP A 1 109 ? -14.756 -5.963 9.153 1.00 90.62 109 ASP A CA 1
ATOM 794 C C . ASP A 1 109 ? -14.867 -4.606 8.427 1.00 90.62 109 ASP A C 1
ATOM 796 O O . ASP A 1 109 ? -15.186 -3.562 9.025 1.00 90.62 109 ASP A O 1
ATOM 800 N N . GLY A 1 110 ? -14.704 -4.624 7.103 1.00 91.50 110 GLY A N 1
ATOM 801 C CA . GLY A 1 110 ? -14.826 -3.461 6.245 1.00 91.50 110 GLY A CA 1
ATOM 802 C C . GLY A 1 110 ? -13.713 -2.442 6.484 1.00 91.50 110 GLY A C 1
ATOM 803 O O . GLY A 1 110 ? -13.965 -1.240 6.310 1.00 91.50 110 GLY A O 1
ATOM 804 N N . VAL A 1 111 ? -12.531 -2.910 6.901 1.00 94.56 111 VAL A N 1
ATOM 805 C CA . VAL A 1 111 ? -11.292 -2.151 7.092 1.00 94.56 111 VAL A CA 1
ATOM 806 C C . VAL A 1 111 ? -10.150 -2.830 6.335 1.00 94.56 111 VAL A C 1
ATOM 808 O O . VAL A 1 111 ? -9.793 -3.958 6.625 1.00 94.56 111 VAL A O 1
ATOM 811 N N . ASN A 1 112 ? -9.481 -2.129 5.414 1.00 95.06 112 ASN A N 1
ATOM 812 C CA . ASN A 1 112 ? -8.335 -2.736 4.734 1.00 95.06 112 ASN A CA 1
ATOM 813 C C . ASN A 1 112 ? -7.117 -2.882 5.664 1.00 95.06 112 ASN A C 1
ATOM 815 O O . ASN A 1 112 ? -6.739 -1.979 6.419 1.00 95.06 112 ASN A O 1
ATOM 819 N N . GLY A 1 113 ? -6.364 -3.957 5.454 1.00 94.50 113 GLY A N 1
ATOM 820 C CA . GLY A 1 113 ? -5.098 -4.236 6.128 1.00 94.50 113 GLY A CA 1
ATOM 821 C C . GLY A 1 113 ? -5.245 -5.084 7.382 1.00 94.50 113 GLY A C 1
ATOM 822 O O . GLY A 1 113 ? -4.350 -5.057 8.233 1.00 94.50 113 GLY A O 1
ATOM 823 N N . THR A 1 114 ? -6.341 -5.819 7.490 1.00 95.31 114 THR A N 1
ATOM 824 C CA . THR A 1 114 ? -6.699 -6.718 8.592 1.00 95.31 114 THR A CA 1
ATOM 825 C C . THR A 1 114 ? -6.459 -8.174 8.178 1.00 95.31 114 THR A C 1
ATOM 827 O O . THR A 1 114 ? -5.693 -8.447 7.246 1.00 95.31 114 THR A O 1
ATOM 830 N N . GLY A 1 115 ? -6.941 -9.135 8.966 1.00 91.88 115 GLY A N 1
ATOM 831 C CA . GLY A 1 115 ? -6.706 -10.566 8.725 1.00 91.88 115 GLY A CA 1
ATOM 832 C C . GLY A 1 115 ? -7.652 -11.181 7.690 1.00 91.88 115 GLY A C 1
ATOM 833 O O . GLY A 1 115 ? -7.355 -12.248 7.155 1.00 91.88 115 GLY A O 1
ATOM 834 N N . ASP A 1 116 ? -8.761 -10.505 7.413 1.00 92.19 116 ASP A N 1
ATOM 835 C CA . ASP A 1 116 ? -9.897 -10.938 6.599 1.00 92.19 116 ASP A CA 1
ATOM 836 C C . ASP A 1 116 ? -9.934 -10.296 5.202 1.00 92.19 116 ASP A C 1
ATOM 838 O O . ASP A 1 116 ? -10.748 -10.687 4.374 1.00 92.19 116 ASP A O 1
ATOM 842 N N . ASP A 1 117 ? -8.985 -9.409 4.886 1.00 92.88 117 ASP A N 1
ATOM 843 C CA . ASP A 1 117 ? -8.781 -8.764 3.575 1.00 92.88 117 ASP A CA 1
ATOM 844 C C . ASP A 1 117 ? -8.872 -9.725 2.365 1.00 92.88 117 ASP A C 1
ATOM 846 O O . ASP A 1 117 ? -9.227 -9.310 1.263 1.00 92.88 117 ASP A O 1
ATOM 850 N N . LEU A 1 118 ? -8.484 -10.995 2.526 1.00 93.12 118 LEU A N 1
ATOM 851 C CA . LEU A 1 118 ? -8.453 -12.001 1.454 1.00 93.12 118 LEU A CA 1
ATOM 852 C C . LEU A 1 118 ? -9.464 -13.128 1.659 1.00 93.12 118 LEU A C 1
ATOM 854 O O . LEU A 1 118 ? -9.306 -14.182 1.042 1.00 93.12 118 LEU A O 1
ATOM 858 N N . ILE A 1 119 ? -10.432 -12.953 2.549 1.00 93.56 119 ILE A N 1
ATOM 859 C CA . ILE A 1 119 ? -11.488 -13.928 2.802 1.00 93.56 119 ILE A CA 1
ATOM 860 C C . ILE A 1 119 ? -12.727 -13.486 2.031 1.00 93.5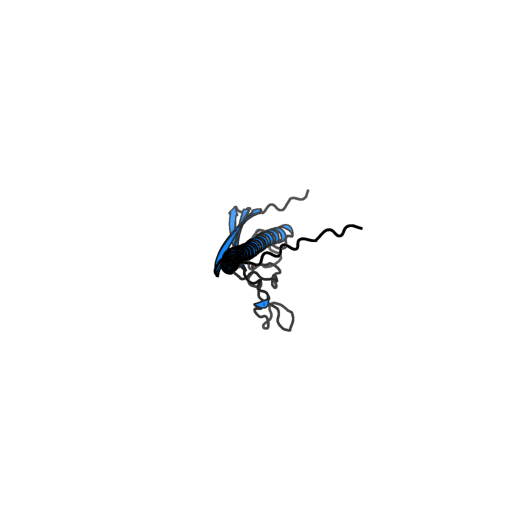6 119 ILE A C 1
ATOM 862 O O . ILE A 1 119 ? -13.109 -12.321 2.096 1.00 93.56 119 ILE A O 1
ATOM 866 N N . ASP A 1 120 ? -13.322 -14.413 1.288 1.00 92.69 120 ASP A N 1
ATOM 867 C CA . ASP A 1 120 ? -14.638 -14.236 0.678 1.00 92.69 120 ASP A CA 1
ATOM 868 C C . ASP A 1 120 ? -15.629 -15.206 1.320 1.00 92.69 120 ASP A C 1
ATOM 870 O O . ASP A 1 120 ? -15.232 -16.320 1.701 1.00 92.69 120 ASP A O 1
ATOM 874 N N . PRO A 1 121 ? -16.911 -14.810 1.399 1.00 92.19 121 PRO A N 1
ATOM 875 C CA . PRO A 1 121 ? -17.936 -15.695 1.901 1.00 92.19 121 PRO A CA 1
ATOM 876 C C . PRO A 1 121 ? -18.158 -16.830 0.902 1.00 92.19 121 PRO A C 1
ATOM 878 O O . PRO A 1 121 ? -18.029 -16.663 -0.320 1.00 92.19 121 PRO A O 1
ATOM 881 N N . GLY A 1 122 ? -18.495 -18.000 1.430 1.00 90.69 122 GLY A N 1
ATOM 882 C CA . GLY A 1 122 ? -18.836 -19.159 0.622 1.00 90.69 122 GLY A CA 1
ATOM 883 C C . GLY A 1 122 ? -20.168 -18.998 -0.128 1.00 90.69 122 GLY A C 1
ATOM 884 O O . GLY A 1 122 ? -20.721 -17.901 -0.262 1.00 90.69 122 GLY A O 1
ATOM 885 N N . PRO A 1 123 ? -20.716 -20.095 -0.680 1.00 94.81 123 PRO A N 1
ATOM 886 C CA . PRO A 1 123 ? -21.997 -20.084 -1.386 1.00 94.81 123 PRO A CA 1
ATOM 887 C C . PRO A 1 123 ? -23.183 -19.486 -0.612 1.00 94.81 123 PRO A C 1
ATOM 889 O O . PRO A 1 123 ? -24.173 -19.112 -1.246 1.00 94.81 123 PRO A O 1
ATOM 892 N N . ASP A 1 124 ? -23.116 -19.408 0.719 1.00 93.19 124 ASP A N 1
ATOM 893 C CA . ASP A 1 124 ? -24.155 -18.798 1.553 1.00 93.19 124 ASP A CA 1
ATOM 894 C C . ASP A 1 124 ? -24.089 -17.256 1.632 1.00 93.19 124 ASP A C 1
ATOM 896 O O . ASP A 1 124 ? -25.000 -16.630 2.183 1.00 93.19 124 ASP A O 1
ATOM 900 N N . ALA A 1 125 ? -23.049 -16.648 1.047 1.00 90.56 125 ALA A N 1
ATOM 901 C CA . ALA A 1 125 ? -22.784 -15.211 1.036 1.00 90.56 125 ALA A CA 1
ATOM 902 C C . ALA A 1 125 ? -22.720 -14.558 2.434 1.00 90.56 125 ALA A C 1
ATOM 904 O O . ALA A 1 125 ? -22.947 -13.351 2.562 1.00 90.56 125 ALA A O 1
ATOM 905 N N . THR A 1 126 ? -22.420 -15.336 3.475 1.00 91.62 126 THR A N 1
ATOM 906 C CA . THR A 1 126 ? -22.329 -14.879 4.865 1.00 91.62 126 THR A CA 1
ATOM 907 C C . THR A 1 126 ? -20.907 -15.078 5.374 1.00 91.62 126 THR A C 1
ATOM 909 O O . THR A 1 126 ? -20.371 -16.164 5.257 1.00 91.62 126 THR A O 1
ATOM 912 N N . PHE A 1 127 ? -20.294 -14.040 5.945 1.00 89.94 127 PHE A N 1
ATOM 913 C CA . PHE A 1 127 ? -18.977 -14.169 6.573 1.00 89.94 127 PHE A CA 1
ATOM 914 C C . PHE A 1 127 ? -19.065 -14.850 7.947 1.00 89.94 127 PHE A C 1
ATOM 916 O O . PHE A 1 127 ? -20.080 -14.757 8.646 1.00 89.94 127 PHE A O 1
ATOM 923 N N . GLY A 1 128 ? -17.979 -15.504 8.350 1.00 87.00 128 GLY A N 1
ATOM 924 C CA . GLY A 1 128 ? -17.828 -16.188 9.631 1.00 87.00 128 GLY A CA 1
ATOM 925 C C . GLY A 1 128 ? -18.362 -17.624 9.636 1.00 87.00 128 GLY A C 1
ATOM 926 O O . GLY A 1 128 ? -18.480 -18.227 10.711 1.00 87.00 128 GLY A O 1
ATOM 927 N N . THR A 1 129 ? -18.706 -18.181 8.473 1.00 91.25 129 THR A N 1
ATOM 928 C CA . THR A 1 129 ? -19.240 -19.540 8.315 1.00 91.25 129 THR A CA 1
ATOM 929 C C . THR A 1 129 ? -18.152 -20.520 7.862 1.00 91.25 129 THR A C 1
ATOM 931 O O . THR A 1 129 ? -17.021 -20.164 7.538 1.00 91.25 129 THR A O 1
ATOM 934 N N . GLY A 1 130 ? -18.444 -21.822 7.936 1.00 92.38 130 GLY A N 1
ATOM 935 C CA . GLY A 1 130 ? -17.447 -22.868 7.669 1.00 92.38 130 GLY A CA 1
ATOM 936 C C . GLY A 1 130 ? -17.042 -23.009 6.196 1.00 92.38 130 GLY A C 1
ATOM 937 O O . GLY A 1 130 ? -16.109 -23.757 5.904 1.00 92.38 130 GLY A O 1
ATOM 938 N N . ASP A 1 131 ? -17.760 -22.353 5.286 1.00 91.88 131 ASP A N 1
ATOM 939 C CA . ASP A 1 131 ? -17.519 -22.323 3.843 1.00 91.88 131 ASP A CA 1
ATOM 940 C C . ASP A 1 131 ? -16.762 -21.074 3.365 1.00 91.88 131 ASP A C 1
ATOM 942 O O . ASP A 1 131 ? -16.457 -20.987 2.173 1.00 91.88 131 ASP A O 1
ATOM 946 N N . ASP A 1 132 ? -16.386 -20.172 4.277 1.00 93.12 132 ASP A N 1
ATOM 947 C CA . ASP A 1 132 ? -15.452 -19.081 4.004 1.00 93.12 132 ASP A CA 1
ATOM 948 C C . ASP A 1 132 ? -14.119 -19.611 3.478 1.00 93.12 132 ASP A C 1
ATOM 950 O O . ASP A 1 132 ? -13.555 -20.601 3.966 1.00 93.12 132 ASP A O 1
ATOM 954 N N . PHE A 1 133 ? -13.563 -18.920 2.488 1.00 93.19 133 PHE A N 1
ATOM 955 C CA . PHE A 1 133 ? -12.313 -19.338 1.872 1.00 93.19 133 PHE A CA 1
ATOM 956 C C . PHE A 1 133 ? -11.418 -18.152 1.543 1.00 93.19 133 PHE A C 1
ATOM 958 O O . PHE A 1 133 ? -11.863 -17.037 1.280 1.00 93.19 133 PHE A O 1
ATOM 965 N N . SER A 1 134 ? -10.109 -18.409 1.521 1.00 93.00 134 SER A N 1
ATOM 966 C CA . SER A 1 134 ? -9.163 -17.413 1.036 1.00 93.00 134 SER A CA 1
ATOM 967 C C . SER A 1 134 ? -9.277 -17.283 -0.481 1.00 93.00 134 SER A C 1
ATOM 969 O O . SER A 1 134 ? -9.096 -18.270 -1.199 1.00 93.00 134 SER A O 1
ATOM 971 N N . ASN A 1 135 ? -9.526 -16.067 -0.966 1.00 93.75 135 ASN A N 1
ATOM 972 C CA . ASN A 1 135 ? -9.580 -15.725 -2.379 1.00 93.75 135 ASN A CA 1
ATOM 973 C C . ASN A 1 135 ? -8.354 -14.890 -2.809 1.00 93.75 135 ASN A C 1
ATOM 975 O O . ASN A 1 135 ? -8.360 -13.658 -2.727 1.00 93.75 135 ASN A O 1
ATOM 979 N N . PRO A 1 136 ? -7.306 -15.523 -3.376 1.00 91.75 136 PRO A N 1
ATOM 980 C CA . PRO A 1 136 ? -6.170 -14.811 -3.960 1.00 91.75 136 PRO A CA 1
ATOM 981 C C . PRO A 1 136 ? -6.535 -13.864 -5.115 1.00 91.75 136 PRO A C 1
ATOM 983 O O . PRO A 1 136 ? -5.729 -13.007 -5.471 1.00 91.75 136 PRO A O 1
ATOM 986 N N . GLY A 1 137 ? -7.723 -13.997 -5.717 1.00 92.50 137 GLY A N 1
ATOM 987 C CA . GLY A 1 137 ? -8.229 -13.093 -6.754 1.00 92.50 137 GLY A CA 1
ATOM 988 C C . GLY A 1 137 ? -8.489 -11.667 -6.259 1.00 92.50 137 GLY A C 1
ATOM 989 O O . GLY A 1 137 ? -8.483 -10.739 -7.067 1.00 92.50 137 GLY A O 1
ATOM 990 N N . LEU A 1 138 ? -8.635 -11.474 -4.944 1.00 91.69 138 LEU A N 1
ATOM 991 C CA . LEU A 1 138 ? -8.732 -10.155 -4.317 1.00 91.69 138 LEU A CA 1
ATOM 992 C C . LEU A 1 138 ? -7.377 -9.442 -4.216 1.00 91.69 138 LEU A C 1
ATOM 994 O O . LEU A 1 138 ? -7.325 -8.263 -3.879 1.00 91.69 138 LEU A O 1
ATOM 998 N N . ILE A 1 139 ? -6.262 -10.112 -4.526 1.00 94.50 139 ILE A N 1
ATOM 999 C CA . ILE A 1 139 ? -4.932 -9.511 -4.430 1.00 94.50 139 ILE A CA 1
ATOM 1000 C C . ILE A 1 139 ? -4.721 -8.494 -5.556 1.00 94.50 139 ILE A C 1
ATOM 1002 O O . ILE A 1 139 ? -4.668 -8.823 -6.746 1.00 94.50 139 ILE A O 1
ATOM 1006 N N . ARG A 1 140 ? -4.439 -7.247 -5.176 1.00 92.88 140 ARG A N 1
ATOM 1007 C CA . ARG A 1 140 ? -3.866 -6.249 -6.076 1.00 92.88 140 ARG A CA 1
ATOM 1008 C C . ARG A 1 140 ? -2.412 -6.612 -6.382 1.00 92.88 140 ARG A C 1
ATOM 1010 O O . ARG A 1 140 ? -1.492 -6.303 -5.623 1.00 92.88 140 ARG A O 1
ATOM 1017 N N . SER A 1 141 ? -2.209 -7.250 -7.531 1.00 91.25 141 SER A N 1
ATOM 1018 C CA . SER A 1 141 ? -0.894 -7.725 -7.972 1.00 91.25 141 SER A CA 1
ATOM 1019 C C . SER A 1 141 ? 0.182 -6.630 -7.973 1.00 91.25 141 SER A C 1
ATOM 1021 O O . SER A 1 141 ? -0.071 -5.469 -8.306 1.00 91.25 141 SER A O 1
ATOM 1023 N N . GLY A 1 142 ? 1.405 -7.028 -7.618 1.00 90.62 142 GLY A N 1
ATOM 1024 C CA . GLY A 1 142 ? 2.588 -6.170 -7.628 1.00 90.62 142 GLY A CA 1
ATOM 1025 C C . GLY A 1 142 ? 2.800 -5.334 -6.366 1.00 90.62 142 GLY A C 1
ATOM 1026 O O . GLY A 1 142 ? 3.790 -4.606 -6.317 1.00 90.62 142 GLY A O 1
ATOM 1027 N N . PHE A 1 143 ? 1.929 -5.447 -5.353 1.00 95.44 143 PHE A N 1
ATOM 1028 C CA . PHE A 1 143 ? 2.049 -4.699 -4.101 1.00 95.44 143 PHE A CA 1
ATOM 1029 C C . PHE A 1 143 ? 1.855 -5.587 -2.872 1.00 95.44 143 PHE A C 1
ATOM 1031 O O . PHE A 1 143 ? 0.908 -6.363 -2.779 1.00 95.44 143 PHE A O 1
ATOM 1038 N N . THR A 1 144 ? 2.730 -5.409 -1.885 1.00 96.88 144 THR A N 1
ATOM 1039 C CA . THR A 1 144 ? 2.496 -5.889 -0.514 1.00 96.88 144 THR A CA 1
ATOM 1040 C C . THR A 1 144 ? 2.682 -4.727 0.445 1.00 96.88 144 THR A C 1
ATOM 1042 O O . THR A 1 144 ? 3.530 -3.861 0.215 1.00 96.88 144 THR A O 1
ATOM 1045 N N . ARG A 1 145 ? 1.886 -4.684 1.506 1.00 97.31 145 ARG A N 1
ATOM 1046 C CA . ARG A 1 145 ? 1.829 -3.586 2.464 1.00 97.31 145 ARG A CA 1
ATOM 1047 C C . ARG A 1 145 ? 2.037 -4.114 3.874 1.00 97.31 145 ARG A C 1
ATOM 1049 O O . ARG A 1 145 ? 1.520 -5.166 4.230 1.00 97.31 145 ARG A O 1
ATOM 1056 N N . ARG A 1 146 ? 2.752 -3.343 4.683 1.00 97.56 146 ARG A N 1
ATOM 1057 C CA . ARG A 1 146 ? 2.814 -3.482 6.136 1.00 97.56 146 ARG A CA 1
ATOM 1058 C C . ARG A 1 146 ? 2.315 -2.195 6.774 1.00 97.56 146 ARG A C 1
ATOM 1060 O O . ARG A 1 146 ? 2.766 -1.121 6.385 1.00 97.56 146 ARG A O 1
ATOM 1067 N N . ILE A 1 147 ? 1.434 -2.319 7.762 1.00 97.94 147 ILE A N 1
ATOM 1068 C CA . ILE A 1 147 ? 0.960 -1.206 8.589 1.00 97.94 147 ILE A CA 1
ATOM 1069 C C . ILE A 1 147 ? 1.554 -1.404 9.982 1.00 97.94 147 ILE A C 1
ATOM 1071 O O . ILE A 1 147 ? 1.359 -2.447 10.600 1.00 97.94 147 ILE A O 1
ATOM 1075 N N . ALA A 1 148 ? 2.320 -0.435 10.466 1.00 97.56 148 ALA A N 1
ATOM 1076 C CA . ALA A 1 148 ? 2.899 -0.441 11.800 1.00 97.56 148 ALA A CA 1
ATOM 1077 C C . ALA A 1 148 ? 2.390 0.776 12.571 1.00 97.56 148 ALA A C 1
ATOM 1079 O O . ALA A 1 148 ? 2.645 1.917 12.188 1.00 97.56 148 ALA A O 1
ATOM 1080 N N . ILE A 1 149 ? 1.678 0.523 13.663 1.00 97.62 149 ILE A N 1
ATOM 1081 C CA . ILE A 1 149 ? 1.106 1.554 14.521 1.00 97.62 149 ILE A CA 1
ATOM 1082 C C . ILE A 1 149 ? 1.798 1.497 15.877 1.00 97.62 149 ILE A C 1
ATOM 1084 O O . ILE A 1 149 ? 1.870 0.447 16.511 1.00 97.62 149 ILE A O 1
ATOM 1088 N N . SER A 1 150 ? 2.321 2.635 16.325 1.00 96.56 150 SER A N 1
ATOM 1089 C CA . SER A 1 150 ? 3.002 2.748 17.618 1.00 96.56 150 SER A CA 1
ATOM 1090 C C . SER A 1 150 ? 2.534 3.979 18.380 1.00 96.56 150 SER A C 1
ATOM 1092 O O . SER A 1 150 ? 2.462 5.066 17.804 1.00 96.56 150 SER A O 1
ATOM 1094 N N . ASN A 1 151 ? 2.303 3.833 19.682 1.00 95.56 151 ASN A N 1
ATOM 1095 C CA . ASN A 1 151 ? 1.984 4.955 20.560 1.00 95.56 151 ASN A CA 1
ATOM 1096 C C . ASN A 1 151 ? 3.227 5.834 20.766 1.00 95.56 151 ASN A C 1
ATOM 1098 O O . ASN A 1 151 ? 4.293 5.330 21.117 1.00 95.56 151 ASN A O 1
ATOM 1102 N N . ILE A 1 152 ? 3.086 7.141 20.550 1.00 95.94 152 ILE A N 1
ATOM 1103 C CA . ILE A 1 152 ? 4.101 8.146 20.914 1.00 95.94 152 ILE A CA 1
ATOM 1104 C C . ILE A 1 152 ? 3.738 8.786 22.249 1.00 95.94 152 ILE A C 1
ATOM 1106 O O . ILE A 1 152 ? 4.603 9.031 23.086 1.00 95.94 152 ILE A O 1
ATOM 1110 N N . SER A 1 153 ? 2.450 9.041 22.449 1.00 93.25 153 SER A N 1
ATOM 1111 C CA . SER A 1 153 ? 1.867 9.508 23.700 1.00 93.25 153 SER A CA 1
ATOM 1112 C C . SER A 1 153 ? 0.498 8.838 23.886 1.00 93.25 153 SER A C 1
ATOM 1114 O O . SER A 1 153 ? 0.024 8.164 22.967 1.00 93.25 153 SER A O 1
ATOM 1116 N N . PRO A 1 154 ? -0.176 9.031 25.033 1.00 89.88 154 PRO A N 1
ATOM 1117 C CA . PRO A 1 154 ? -1.548 8.555 25.215 1.00 89.88 154 PRO A CA 1
ATOM 1118 C C . PRO A 1 154 ? -2.539 9.092 24.172 1.00 89.88 154 PRO A C 1
ATOM 1120 O O . PRO A 1 154 ? -3.550 8.452 23.927 1.00 89.88 154 PRO A O 1
ATOM 1123 N N . THR A 1 155 ? -2.238 10.233 23.541 1.00 92.25 155 TH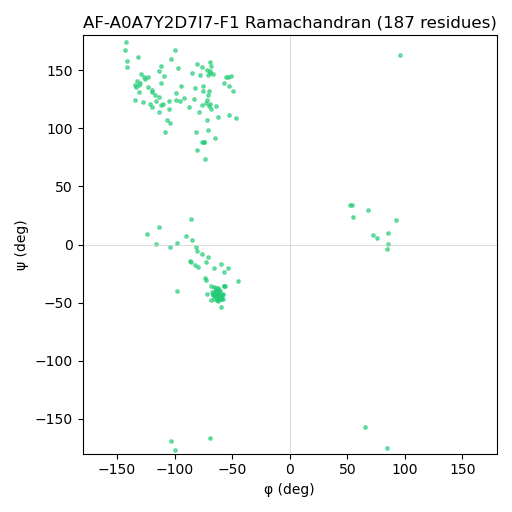R A N 1
ATOM 1124 C CA . THR A 1 155 ? -3.123 10.935 22.597 1.00 92.25 155 THR A CA 1
ATOM 1125 C C . THR A 1 155 ? -2.574 11.008 21.172 1.00 92.25 155 THR A C 1
ATOM 1127 O O . THR A 1 155 ? -3.209 11.603 20.305 1.00 92.25 155 THR A O 1
ATOM 1130 N N . ILE A 1 156 ? -1.387 10.449 20.902 1.00 95.12 156 ILE A N 1
ATOM 1131 C CA . ILE A 1 156 ? -0.746 10.487 19.580 1.00 95.12 156 ILE A CA 1
ATOM 1132 C C . ILE A 1 156 ? -0.216 9.103 19.215 1.00 95.12 156 ILE A C 1
ATOM 1134 O O . ILE A 1 156 ? 0.632 8.531 19.910 1.00 95.12 156 ILE A O 1
ATOM 1138 N N . ARG A 1 157 ? -0.653 8.605 18.057 1.00 96.56 157 ARG A N 1
ATOM 1139 C CA . ARG A 1 157 ? -0.162 7.377 17.424 1.00 96.56 157 ARG A CA 1
ATOM 1140 C C . ARG A 1 157 ? 0.598 7.713 16.148 1.00 96.56 157 ARG A C 1
ATOM 1142 O O . ARG A 1 157 ? 0.182 8.565 15.371 1.00 96.56 157 ARG A O 1
ATOM 1149 N N . LYS A 1 158 ? 1.712 7.026 15.915 1.00 97.44 158 LYS A N 1
ATOM 1150 C CA . LYS A 1 158 ? 2.419 7.033 14.631 1.00 97.44 158 LYS A CA 1
ATOM 1151 C C . LYS A 1 158 ? 1.900 5.885 13.785 1.00 97.44 158 LYS A C 1
ATOM 1153 O O . LYS A 1 158 ? 1.967 4.744 14.233 1.00 97.44 158 LYS A O 1
ATOM 1158 N N . ILE A 1 159 ? 1.458 6.193 12.575 1.00 97.81 159 ILE A N 1
ATOM 1159 C CA . ILE A 1 159 ? 1.077 5.226 11.549 1.00 97.81 159 ILE A CA 1
ATOM 1160 C C . ILE A 1 159 ? 2.206 5.199 10.522 1.00 97.81 159 ILE A C 1
ATOM 1162 O O . ILE A 1 159 ? 2.487 6.203 9.871 1.00 97.81 159 ILE A O 1
ATOM 1166 N N . GLU A 1 160 ? 2.870 4.060 10.385 1.00 98.12 160 GLU A N 1
ATOM 1167 C CA . GLU A 1 160 ? 3.890 3.817 9.370 1.00 98.12 160 GLU A CA 1
ATOM 1168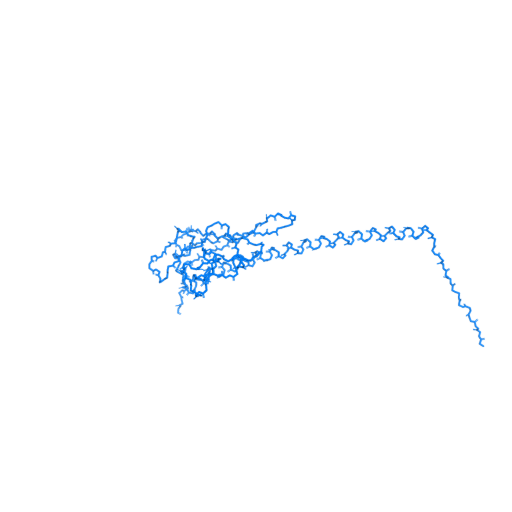 C C . GLU A 1 160 ? 3.361 2.775 8.375 1.00 98.12 160 GLU A C 1
ATOM 1170 O O . GLU A 1 160 ? 3.021 1.657 8.758 1.00 98.12 160 GLU A O 1
ATOM 1175 N N . VAL A 1 161 ? 3.270 3.149 7.097 1.00 98.19 161 VAL A N 1
ATOM 1176 C CA . VAL A 1 161 ? 2.823 2.264 6.013 1.00 98.19 161 VAL A CA 1
ATOM 1177 C C . VAL A 1 161 ? 3.989 2.017 5.066 1.00 98.19 161 VAL A C 1
ATOM 1179 O O . VAL A 1 161 ? 4.452 2.933 4.381 1.00 98.19 161 VAL A O 1
ATOM 1182 N N . ASN A 1 162 ? 4.456 0.774 5.000 1.00 98.12 162 ASN A N 1
ATOM 1183 C CA . ASN A 1 162 ? 5.522 0.351 4.094 1.00 98.12 162 ASN A CA 1
ATOM 1184 C C . ASN A 1 162 ? 4.900 -0.442 2.953 1.00 98.12 162 ASN A C 1
ATOM 1186 O O . ASN A 1 162 ? 4.253 -1.460 3.193 1.00 98.12 162 ASN A O 1
ATOM 1190 N N . VAL A 1 163 ? 5.130 -0.014 1.716 1.00 98.06 163 VAL A N 1
ATOM 1191 C CA . VAL A 1 163 ? 4.657 -0.722 0.524 1.00 98.06 163 VAL A CA 1
ATOM 1192 C C . VAL A 1 163 ? 5.846 -1.201 -0.286 1.00 98.06 163 VAL A C 1
ATOM 1194 O O . VAL A 1 163 ? 6.692 -0.407 -0.703 1.00 98.06 163 VAL A O 1
ATOM 1197 N N . ARG A 1 164 ? 5.888 -2.509 -0.528 1.00 97.12 164 ARG A N 1
ATOM 1198 C CA . ARG A 1 164 ? 6.828 -3.150 -1.443 1.00 97.12 164 ARG A CA 1
ATOM 1199 C C . ARG A 1 164 ? 6.193 -3.316 -2.809 1.00 97.12 164 ARG A C 1
ATOM 1201 O O . ARG A 1 164 ? 5.046 -3.748 -2.900 1.00 97.12 164 ARG A O 1
ATOM 1208 N N . TYR A 1 165 ? 6.960 -3.007 -3.845 1.00 94.81 165 TYR A N 1
ATOM 1209 C CA . TYR A 1 165 ? 6.542 -3.097 -5.238 1.00 94.81 165 TYR A CA 1
ATOM 1210 C C . TYR A 1 165 ? 7.673 -3.614 -6.129 1.00 94.81 165 TYR A C 1
ATOM 1212 O O . TYR A 1 165 ? 8.856 -3.516 -5.786 1.00 94.81 165 TYR A O 1
ATOM 1220 N N . SER A 1 166 ? 7.315 -4.163 -7.289 1.00 89.94 166 SER A N 1
ATOM 1221 C CA . SER A 1 166 ? 8.289 -4.614 -8.286 1.00 89.94 166 SER A CA 1
ATOM 1222 C C . SER A 1 166 ? 9.017 -3.423 -8.916 1.00 89.94 166 SER A C 1
ATOM 1224 O O . SER A 1 166 ? 8.401 -2.546 -9.524 1.00 89.94 166 SER A O 1
ATOM 1226 N N . ALA A 1 167 ? 10.336 -3.395 -8.783 1.00 83.44 167 ALA A N 1
ATOM 1227 C CA . ALA A 1 167 ? 11.227 -2.431 -9.409 1.00 83.44 167 ALA A CA 1
ATOM 1228 C C . ALA A 1 167 ? 11.884 -3.016 -10.672 1.00 83.44 167 ALA A C 1
ATOM 1230 O O . ALA A 1 167 ? 11.610 -4.146 -11.084 1.00 83.44 167 ALA A O 1
ATOM 1231 N N . ALA A 1 168 ? 12.767 -2.224 -11.284 1.00 77.88 168 ALA A N 1
ATOM 1232 C CA . ALA A 1 168 ? 13.588 -2.638 -12.415 1.00 77.88 168 ALA A CA 1
ATOM 1233 C C . ALA A 1 168 ? 14.333 -3.961 -12.143 1.00 77.88 168 ALA A C 1
ATOM 1235 O O . ALA A 1 168 ? 14.774 -4.232 -11.019 1.00 77.88 168 ALA A O 1
ATOM 1236 N N . ALA A 1 169 ? 14.480 -4.774 -13.192 1.00 75.75 169 ALA A N 1
ATOM 1237 C CA . ALA A 1 169 ? 15.201 -6.050 -13.171 1.00 75.75 169 ALA A CA 1
ATOM 1238 C C . ALA A 1 169 ? 14.737 -7.055 -12.089 1.00 75.75 169 ALA A C 1
ATOM 1240 O O . ALA A 1 169 ? 15.552 -7.785 -11.526 1.00 75.75 169 ALA A O 1
ATOM 1241 N N . GLY A 1 170 ? 13.439 -7.083 -11.762 1.00 74.25 170 GLY A N 1
ATOM 1242 C CA . GLY A 1 170 ? 12.866 -8.051 -10.814 1.00 74.25 170 GLY A CA 1
ATOM 1243 C C . GLY A 1 170 ? 13.234 -7.805 -9.347 1.00 74.25 170 GLY A C 1
ATOM 1244 O O . GLY A 1 170 ? 12.927 -8.629 -8.487 1.00 74.25 170 GLY A O 1
ATOM 1245 N N . LYS A 1 171 ? 13.877 -6.673 -9.037 1.00 85.44 171 LYS A N 1
ATOM 1246 C CA . LYS A 1 171 ? 14.148 -6.268 -7.655 1.00 85.44 171 LYS A CA 1
ATOM 1247 C C . LYS A 1 171 ? 12.853 -5.836 -6.975 1.00 85.44 171 LYS A C 1
ATOM 1249 O O . LYS A 1 171 ? 11.956 -5.298 -7.615 1.00 85.44 171 LYS A O 1
ATOM 1254 N N . ILE A 1 172 ? 12.772 -6.021 -5.664 1.00 90.88 172 ILE A N 1
ATOM 1255 C CA . ILE A 1 172 ? 11.691 -5.459 -4.851 1.00 90.88 172 ILE A CA 1
ATOM 1256 C C . ILE A 1 172 ? 12.197 -4.145 -4.265 1.00 90.88 172 ILE A C 1
ATOM 1258 O O . ILE A 1 172 ? 13.234 -4.122 -3.601 1.00 90.88 172 ILE A O 1
ATOM 1262 N N . ALA A 1 173 ? 11.480 -3.057 -4.527 1.00 94.12 173 ALA A N 1
ATOM 1263 C CA . ALA A 1 173 ? 11.704 -1.775 -3.870 1.00 94.12 173 ALA A CA 1
ATOM 1264 C C . ALA A 1 173 ? 10.637 -1.541 -2.802 1.00 94.12 173 ALA A C 1
ATOM 1266 O O . ALA A 1 173 ? 9.565 -2.144 -2.830 1.00 94.12 173 ALA A O 1
ATOM 1267 N N . GLU A 1 174 ? 10.936 -0.650 -1.864 1.00 95.94 174 GLU A N 1
ATOM 1268 C CA . GLU A 1 174 ? 10.038 -0.276 -0.781 1.00 95.94 174 GLU A CA 1
ATOM 1269 C C . GLU A 1 174 ? 9.926 1.244 -0.698 1.00 95.94 174 GLU A C 1
ATOM 1271 O O . GLU A 1 174 ? 10.916 1.964 -0.837 1.00 95.94 174 GLU A O 1
ATOM 1276 N N . ILE A 1 175 ? 8.712 1.729 -0.465 1.00 97.00 175 ILE A N 1
ATOM 1277 C CA . ILE A 1 175 ? 8.435 3.117 -0.106 1.00 97.00 175 ILE A CA 1
ATOM 1278 C C . ILE A 1 175 ? 7.686 3.141 1.225 1.00 97.00 175 ILE A C 1
ATOM 1280 O O . ILE A 1 175 ? 6.890 2.249 1.519 1.00 97.00 175 ILE A O 1
ATOM 1284 N N . ARG A 1 176 ? 7.974 4.153 2.041 1.00 97.94 176 ARG A N 1
ATOM 1285 C CA . ARG A 1 176 ? 7.403 4.330 3.375 1.00 97.94 176 ARG A CA 1
ATOM 1286 C C . ARG A 1 176 ? 6.639 5.646 3.441 1.00 97.94 176 ARG A C 1
ATOM 1288 O O . ARG A 1 176 ? 7.183 6.683 3.068 1.00 97.94 176 ARG A O 1
ATOM 1295 N N . GLY A 1 177 ? 5.413 5.595 3.946 1.00 97.94 177 GLY A N 1
ATOM 1296 C CA . GLY A 1 177 ? 4.653 6.758 4.395 1.00 97.94 177 GLY A CA 1
ATOM 1297 C C . GLY A 1 177 ? 4.538 6.764 5.910 1.00 97.94 177 GLY A C 1
ATOM 1298 O O . GLY A 1 177 ? 4.441 5.705 6.527 1.00 97.94 177 GLY A O 1
ATOM 1299 N N . VAL A 1 178 ? 4.563 7.953 6.504 1.00 97.81 178 VAL A N 1
ATOM 1300 C CA . VAL A 1 178 ? 4.395 8.141 7.946 1.00 97.81 178 VAL A CA 1
ATOM 1301 C C . VAL A 1 178 ? 3.356 9.228 8.170 1.00 97.81 178 VAL A C 1
ATOM 1303 O O . VAL A 1 178 ? 3.454 10.298 7.573 1.00 97.81 178 VAL A O 1
ATOM 1306 N N . ALA A 1 179 ? 2.396 8.953 9.044 1.00 97.56 179 ALA A N 1
ATOM 1307 C CA . ALA A 1 179 ? 1.405 9.904 9.522 1.00 97.56 179 ALA A CA 1
ATOM 1308 C C . ALA A 1 179 ? 1.299 9.843 11.049 1.00 97.56 179 ALA A C 1
ATOM 1310 O O . ALA A 1 179 ? 1.717 8.869 11.684 1.00 97.56 179 ALA A O 1
ATOM 1311 N N . TYR A 1 180 ? 0.740 10.897 11.635 1.00 96.50 180 TYR A N 1
ATOM 1312 C CA . TYR A 1 180 ? 0.491 10.988 13.067 1.00 96.50 180 TYR A CA 1
ATOM 1313 C C . TYR A 1 180 ? -0.998 11.197 13.293 1.00 96.50 180 TYR A C 1
ATOM 1315 O O . TYR A 1 180 ? -1.572 12.173 12.821 1.00 96.50 180 TYR A O 1
ATOM 1323 N N . LEU A 1 181 ? -1.605 10.270 14.021 1.00 95.00 181 LEU A N 1
ATOM 1324 C CA . LEU A 1 181 ? -3.010 10.300 14.379 1.00 95.00 181 LEU A CA 1
ATOM 1325 C C . LEU A 1 181 ? -3.146 10.852 15.794 1.00 95.00 181 LEU A C 1
ATOM 1327 O O . LEU A 1 181 ? -2.540 10.312 16.721 1.00 95.00 181 LEU A O 1
ATOM 1331 N N . ASN A 1 182 ? -3.940 11.907 15.958 1.00 92.69 182 ASN A N 1
ATOM 1332 C CA . ASN A 1 182 ? -4.273 12.464 17.262 1.00 92.69 182 ASN A CA 1
ATOM 1333 C C . ASN A 1 182 ? -5.630 11.954 17.774 1.00 92.69 182 ASN A C 1
ATOM 1335 O O . ASN A 1 182 ? -6.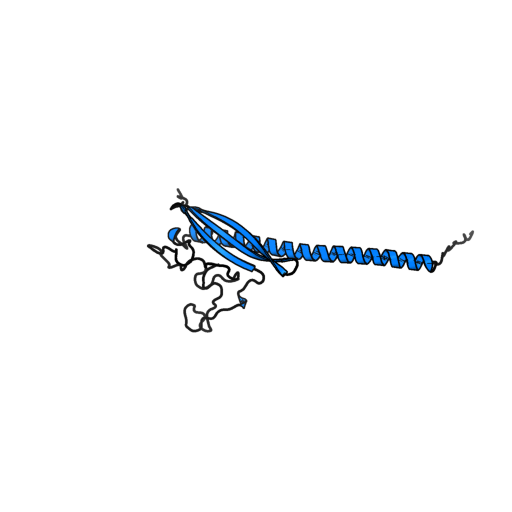545 11.668 17.001 1.00 92.69 182 ASN A O 1
ATOM 1339 N N . ASP A 1 183 ? -5.754 11.906 19.094 1.00 88.19 183 ASP A N 1
ATOM 1340 C CA . ASP A 1 183 ? -6.986 11.573 19.819 1.00 88.19 183 ASP A CA 1
ATOM 1341 C C . ASP A 1 183 ? -7.908 12.790 20.021 1.00 88.19 183 ASP A C 1
ATOM 1343 O O . ASP A 1 183 ? -8.945 12.725 20.673 1.00 88.19 183 ASP A O 1
ATOM 1347 N N . GLU A 1 184 ? -7.550 13.953 19.471 1.00 73.75 184 GLU A N 1
ATOM 1348 C CA . GLU A 1 184 ? -8.411 15.127 19.565 1.00 73.75 184 GLU A CA 1
ATOM 1349 C C . GLU A 1 184 ? -9.597 14.954 18.613 1.00 73.75 184 GLU A C 1
ATOM 1351 O O . GLU A 1 184 ? -9.576 15.374 17.453 1.00 73.75 184 GLU A O 1
ATOM 1356 N N . ALA A 1 185 ? -10.661 14.326 19.113 1.00 59.31 185 ALA A N 1
ATOM 1357 C CA . ALA A 1 185 ? -11.986 14.477 18.548 1.00 59.31 185 ALA A CA 1
ATOM 1358 C C . ALA A 1 185 ? -12.264 15.981 18.480 1.00 59.31 185 ALA A C 1
ATOM 1360 O O . ALA A 1 185 ? -12.357 16.654 19.507 1.00 59.31 185 ALA A O 1
ATOM 1361 N N . ARG A 1 186 ? -12.332 16.525 17.262 1.00 52.38 186 ARG A N 1
ATOM 1362 C CA . ARG A 1 186 ? -12.666 17.925 17.008 1.00 52.38 186 ARG A CA 1
ATOM 1363 C C . ARG A 1 186 ? -13.898 18.267 17.850 1.00 52.38 186 ARG A C 1
ATOM 1365 O O . ARG A 1 186 ? -14.983 17.764 17.574 1.00 52.38 186 ARG A O 1
ATOM 1372 N N . ILE A 1 187 ? -13.714 19.080 18.892 1.00 49.09 187 ILE A N 1
ATOM 1373 C CA . ILE A 1 187 ? -14.809 19.636 19.686 1.00 49.09 187 ILE A CA 1
ATOM 1374 C C . ILE A 1 187 ? -15.564 20.550 18.723 1.00 49.09 187 ILE A C 1
ATOM 1376 O O . ILE A 1 187 ? -15.186 21.701 18.504 1.00 49.09 187 ILE A O 1
ATOM 1380 N N . THR A 1 188 ? -16.576 20.010 18.050 1.00 51.50 188 THR A N 1
ATOM 1381 C CA . THR A 1 188 ? -17.574 20.820 17.364 1.00 51.50 188 THR A CA 1
ATOM 1382 C C . THR A 1 188 ? -18.269 21.644 18.433 1.00 51.50 188 THR A C 1
ATOM 1384 O O . THR A 1 188 ? -18.946 21.101 19.305 1.00 51.50 188 THR A O 1
ATOM 1387 N N . ARG A 1 189 ? -17.985 22.945 18.391 1.00 41.06 189 ARG A N 1
ATOM 1388 C CA . ARG A 1 189 ? -18.771 23.998 19.024 1.00 41.06 189 ARG A CA 1
ATOM 1389 C C . ARG A 1 189 ? -20.209 23.969 18.526 1.00 41.06 189 ARG A C 1
ATOM 1391 O O . ARG A 1 189 ? -20.387 23.647 17.329 1.00 41.06 189 ARG A O 1
#

Foldseek 3Di:
DDDDDDPPPDDDDDPVNVVVVVVVVVVVVVVVVVVVVVVVQVVVQVVFVVVQVVVQVVLVVLLQCCPLVVVDAPQQAAAAPRRDCVPRPDDDRYAYADWDFFFQACAPSRHTRHPRSQWADAPVRDPPDPRIDGHPVRGPPFKIKGWHWDDPDPFKIKTKIKIWGQHPPRDIDIDIDIDMGGNPNPPDD

pLDDT: mean 90.44, std 10.85, range [41.06, 98.19]

Solvent-accessible surface area (backbone atoms only — not comparable to full-atom values): 10943 Å² total; per-residue (Å²): 138,82,86,76,84,81,81,78,81,79,78,78,83,51,72,67,57,51,53,51,50,50,51,54,49,50,54,51,52,52,52,51,52,53,53,51,52,52,51,52,55,52,50,54,38,51,52,40,53,50,52,43,49,49,53,38,50,52,53,52,52,47,56,52,43,34,47,74,70,62,76,36,54,72,60,36,72,22,27,50,92,63,40,44,56,82,92,51,94,63,88,68,71,25,33,32,76,58,78,39,71,35,50,78,46,29,34,82,86,66,46,75,58,34,86,38,24,43,45,42,48,26,99,82,72,44,77,92,48,94,60,47,40,79,38,76,85,35,46,45,82,66,39,32,37,25,52,47,53,46,77,79,49,101,50,33,33,40,42,37,30,39,30,37,31,63,36,74,95,81,37,77,42,75,50,76,44,77,48,77,49,68,60,73,73,79,79,79,125